Protein 3L8W (pdb70)

Nearest PDB structures (foldseek):
  4cw0-assembly1_A  TM=1.003E+00  e=1.540E-60  Aspergillus flavus
  6rgt-assembly1_A  TM=1.002E+00  e=5.407E-59  Aspergillus flavus
  1ws2-assembly1_D  TM=1.000E+00  e=2.953E-54  Aspergillus flavus
  5ll1-assembly1_C  TM=9.384E-01  e=3.775E-27  Danio rerio
  8oih-assembly1_DDD  TM=9.230E-01  e=1.329E-23  Gallus gallus

CATH classification: 3.10.270.10

Foldseek 3Di:
DFDPFDKDADFQQKDKDKDADVVVRAMDIWIKTKTKIWDFPCRCCVVPVDCPLDPDNVNLSVLLHVLVVVDPCPPVQLSQQSSFQCVCVVRVGTFKMKMKMKIFDWAFDQDPNHTDRDHTDRPFPWTWMKIWMQGHPFAIKIKIKIWQQKDKDQWLEFEDDDDDDPVDDDDGGQIGMFIKIKIKIWIFDGDRGSVRVVVCRVVPVVLVVLLVVLLVVLVVPHSHHDPQVSVVSSFVVSCVVDVGTFKMKIKIKGFHWAWDDPCVPVHDDQDDPNNDDTDGDPDDIDIDMDMDGDD

Sequence (295 aa):
SAVKAARYGKDNVRVYKVHKDEKTGVQTVYEMTVCVLLEGEIETSYTKADNSVIVATDSIKNTIYITAKQNPVTPPELFGSILGTHFIEKYNHIHAAHVNIVCHRWTRMDIDGKPHPHSFIRDSEEKRNVQVDVVEGKGIDIKSSLSGLTVLKSTNSQFWGFLRDEYTTLKETWDRILSTDVDATWQWKNFSGLQEVRSHVPKFDATWATAREVTLKTFAEDNSASVQATMYKMAEQILARQQLIETVEYSLPNKHYFEIDLSWHKGLQNTGKNAEVFAPQSDPNGLIKCCTVGRS

InterPro domains:
  IPR002042 Uricase [PF01014] (8-133)
  IPR002042 Uricase [PF01014] (144-290)
  IPR002042 Uricase [PIRSF000241] (3-301)
  IPR002042 Uricase [PR00093] (10-21)
  IPR002042 Uricase [PR00093] (51-65)
  IPR002042 Uricase [PR00093] (87-100)
  IPR002042 Uricase [PR00093] (150-166)
  IPR002042 Uricase [PR00093] (166-178)
  IPR002042 Uricase [PTHR42874] (5-300)
  IPR002042 Uricase [TIGR03383] (5-295)
  IPR019842 Uricase, conserved site [PS00366] (150-177)

B-factor: mean 19.41, std 11.71, range [6.8, 112.64]

Structure (mmCIF, N/CA/C/O backbone):
data_3L8W
#
_entry.id   3L8W
#
_cell.length_a   79.527
_cell.length_b   94.980
_cell.length_c   104.323
_cell.angle_alpha   90.00
_cell.angle_beta   90.00
_cell.angle_gamma   90.00
#
_symmetry.space_group_name_H-M   'I 2 2 2'
#
loop_
_entity.id
_entity.type
_entity.pdbx_description
1 polymer Uricase
2 non-polymer XANTHINE
3 non-polymer 'SODIUM ION'
4 non-polymer alpha-(4-pyridyl-1-oxide)-N-tert-butylnitrone
5 water water
#
loop_
_atom_site.group_PDB
_atom_site.id
_atom_site.type_symbol
_atom_site.label_atom_id
_atom_site.label_alt_id
_atom_site.label_comp_id
_atom_site.label_asym_id
_atom_site.label_entity_id
_atom_site.label_seq_id
_atom_site.pdbx_PDB_ins_code
_atom_site.Cartn_x
_atom_site.Cartn_y
_atom_site.Cartn_z
_atom_site.occupancy
_atom_site.B_iso_or_equiv
_atom_site.auth_seq_id
_atom_site.auth_comp_id
_atom_site.auth_asym_id
_atom_site.auth_atom_id
_atom_site.pdbx_PDB_model_num
ATOM 7 N N . SER A 1 2 ? 61.015 58.186 20.353 1.00 34.25 1 SER A N 1
ATOM 8 C CA . SER A 1 2 ? 59.770 57.747 20.983 1.00 26.64 1 SER A CA 1
ATOM 9 C C . SER A 1 2 ? 58.729 58.841 20.788 1.00 21.87 1 SER A C 1
ATOM 10 O O . SER A 1 2 ? 59.067 59.957 20.410 1.00 25.61 1 SER A O 1
ATOM 18 N N . ALA A 1 3 ? 57.474 58.450 21.021 1.00 19.20 2 ALA A N 1
ATOM 19 C CA . ALA A 1 3 ? 56.341 59.312 20.824 1.00 19.37 2 ALA A CA 1
ATOM 20 C C . ALA A 1 3 ? 55.171 58.845 21.685 1.00 15.23 2 ALA A C 1
ATOM 21 O O . ALA A 1 3 ? 55.044 57.650 22.073 1.00 15.91 2 ALA A O 1
ATOM 28 N N . VAL A 1 4 ? 54.333 59.805 22.044 1.00 15.26 3 VAL A N 1
ATOM 29 C CA . VAL A 1 4 ? 53.110 59.482 22.782 1.00 13.54 3 VAL A CA 1
ATOM 30 C C . VAL A 1 4 ? 52.080 58.807 21.867 1.00 13.88 3 VAL A C 1
ATOM 31 O O . VAL A 1 4 ? 51.652 59.381 20.852 1.00 20.16 3 VAL A O 1
ATOM 44 N N . LYS A 1 5 ? 51.673 57.596 22.220 1.00 11.99 4 LYS A N 1
ATOM 45 C CA . LYS A 1 5 ? 50.668 56.843 21.459 1.00 13.02 4 LYS A CA 1
ATOM 46 C C . LYS A 1 5 ? 49.248 57.023 22.000 1.00 12.24 4 LYS A C 1
ATOM 47 O O . LYS A 1 5 ? 48.254 56.917 21.269 1.00 15.24 4 LYS A O 1
ATOM 82 N N . ALA A 1 6 ? 49.138 57.237 23.320 1.00 12.00 5 ALA A N 1
ATOM 83 C CA . ALA A 1 6 ? 47.859 57.480 23.958 1.00 12.63 5 ALA A CA 1
ATOM 84 C C . ALA A 1 6 ? 48.148 58.320 25.213 1.00 11.07 5 ALA A C 1
ATOM 85 O O . ALA A 1 6 ? 49.226 58.183 25.801 1.00 11.83 5 ALA A O 1
ATOM 92 N N . ALA A 1 7 ? 47.179 59.151 25.569 1.00 10.87 6 ALA A N 1
ATOM 93 C CA . ALA A 1 7 ? 47.315 59.932 26.807 1.00 10.86 6 ALA A CA 1
ATOM 94 C C . ALA A 1 7 ? 45.927 60.364 27.223 1.00 10.24 6 ALA A C 1
ATOM 95 O O . ALA A 1 7 ? 45.062 60.745 26.423 1.00 11.54 6 ALA A O 1
ATOM 102 N N . ARG A 1 8 ? 45.723 60.345 28.552 1.00 10.36 7 ARG A N 1
ATOM 103 C CA . ARG A 1 8 ? 44.545 60.982 29.139 1.00 9.97 7 ARG A CA 1
ATOM 104 C C . ARG A 1 8 ? 44.908 61.359 30.570 1.00 9.07 7 ARG A C 1
ATOM 105 O O . ARG A 1 8 ? 45.764 60.739 31.184 1.00 9.84 7 ARG A O 1
ATOM 126 N N . TYR A 1 9 ? 44.236 62.366 31.087 1.00 9.00 8 TYR A N 1
ATOM 127 C CA . TYR A 1 9 ? 44.564 62.832 32.446 1.00 8.30 8 TYR A CA 1
ATOM 128 C C . TYR A 1 9 ? 43.318 63.536 32.966 1.00 8.38 8 TYR A C 1
ATOM 129 O O . TYR A 1 9 ? 42.481 64.089 32.242 1.00 8.26 8 TYR A O 1
ATOM 147 N N . GLY A 1 10 ? 43.239 63.655 34.304 1.00 8.02 9 GLY A N 1
ATOM 148 C CA . GLY A 1 10 ? 42.142 64.390 34.911 1.00 7.67 9 GLY A CA 1
ATOM 149 C C . GLY A 1 10 ? 42.087 64.162 36.412 1.00 7.55 9 GLY A C 1
ATOM 150 O O . GLY A 1 10 ? 43.116 63.979 37.046 1.00 7.82 9 GLY A O 1
ATOM 154 N N . LYS A 1 11 ? 40.832 64.250 36.913 1.00 7.86 10 LYS A N 1
ATOM 155 C CA . LYS A 1 11 ? 40.641 64.156 38.360 1.00 7.75 10 LYS A CA 1
ATOM 156 C C . LYS A 1 11 ? 39.748 62.937 38.645 1.00 7.15 10 LYS A C 1
ATOM 157 O O . LYS A 1 11 ? 38.682 62.786 38.062 1.00 8.88 10 LYS A O 1
ATOM 176 N N . ASP A 1 12 ? 40.226 62.099 39.571 1.00 7.20 11 ASP A N 1
ATOM 177 C CA . ASP A 1 12 ? 39.532 60.924 40.040 1.00 7.15 11 ASP A CA 1
ATOM 178 C C . ASP A 1 12 ? 39.048 61.107 41.484 1.00 6.80 11 ASP A C 1
ATOM 179 O O . ASP A 1 12 ? 39.573 61.962 42.222 1.00 7.69 11 ASP A O 1
ATOM 188 N N . ASN A 1 13 ? 38.086 60.296 41.873 1.00 7.23 12 ASN A N 1
ATOM 189 C CA . ASN A 1 13 ? 37.649 60.191 43.294 1.00 7.08 12 ASN A CA 1
ATOM 190 C C . ASN A 1 13 ? 37.084 61.505 43.785 1.00 7.51 12 ASN A C 1
ATOM 191 O O . ASN A 1 13 ? 37.298 61.888 44.943 1.00 8.12 12 ASN A O 1
ATOM 202 N N . VAL A 1 14 ? 36.296 62.203 42.935 1.00 7.01 13 VAL A N 1
ATOM 203 C CA . VAL A 1 14 ? 35.624 63.433 43.309 1.00 6.86 13 VAL A CA 1
ATOM 204 C C . VAL A 1 14 ? 34.261 63.103 43.889 1.00 6.95 13 VAL A C 1
ATOM 205 O O . VAL A 1 14 ? 33.298 62.731 43.208 1.00 7.38 13 VAL A O 1
ATOM 218 N N . ARG A 1 15 ? 34.147 63.238 45.211 1.00 7.48 14 ARG A N 1
ATOM 219 C CA . ARG A 1 15 ? 32.879 62.976 45.906 1.00 6.92 14 ARG A CA 1
ATOM 220 C C . ARG A 1 15 ? 31.947 64.181 45.778 1.00 6.98 14 ARG A C 1
ATOM 221 O O . ARG A 1 15 ? 32.384 65.335 45.999 1.00 8.07 14 ARG A O 1
ATOM 242 N N . VAL A 1 16 ? 30.689 63.952 45.485 1.00 7.10 15 VAL A N 1
ATOM 243 C CA . VAL A 1 16 ? 29.711 65.020 45.268 1.00 7.79 15 VAL A CA 1
ATOM 244 C C . VAL A 1 16 ? 28.377 64.630 45.896 1.00 7.75 15 VAL A C 1
ATOM 245 O O . VAL A 1 16 ? 27.835 63.550 45.664 1.00 8.87 15 VAL A O 1
ATOM 258 N N . TYR A 1 17 ? 27.808 65.568 46.681 1.00 7.69 16 TYR A N 1
ATOM 259 C CA . TYR A 1 17 ? 26.458 65.446 47.202 1.00 7.71 16 TYR A CA 1
ATOM 260 C C . TYR A 1 17 ? 25.605 66.587 46.636 1.00 8.37 16 TYR A C 1
ATOM 261 O O . TYR A 1 17 ? 26.115 67.722 46.558 1.00 8.77 16 TYR A O 1
ATOM 279 N N . LYS A 1 18 ? 24.344 66.317 46.383 1.00 8.50 17 LYS A N 1
ATOM 280 C CA . LYS A 1 18 ? 23.367 67.372 46.035 1.00 9.11 17 LYS A CA 1
ATOM 281 C C . LYS A 1 18 ? 22.036 67.104 46.728 1.00 9.39 17 LYS A C 1
ATOM 282 O O . LYS A 1 18 ? 21.574 65.973 46.788 1.00 9.85 17 LYS A O 1
ATOM 301 N N . VAL A 1 19 ? 21.392 68.175 47.212 1.00 10.01 18 VAL A N 1
ATOM 302 C CA . VAL A 1 19 ? 20.066 68.125 47.795 1.00 10.99 18 VAL A CA 1
ATOM 303 C C . VAL A 1 19 ? 19.100 68.940 46.988 1.00 11.69 18 VAL A C 1
ATOM 304 O O . VAL A 1 19 ? 19.441 70.021 46.491 1.00 12.74 18 VAL A O 1
ATOM 317 N N . HIS A 1 20 ? 17.870 68.446 46.872 1.00 12.42 19 HIS A N 1
ATOM 318 C CA . HIS A 1 20 ? 16.710 69.137 46.361 1.00 13.93 19 HIS A CA 1
ATOM 319 C C . HIS A 1 20 ? 15.720 69.350 47.496 1.00 14.63 19 HIS A C 1
ATOM 320 O O . HIS A 1 20 ? 15.384 68.408 48.228 1.00 15.55 19 HIS A O 1
ATOM 334 N N . LYS A 1 21 ? 15.267 70.571 47.667 1.00 16.22 20 LYS A N 1
ATOM 335 C CA . LYS A 1 21 ? 14.334 70.935 48.722 1.00 17.53 20 LYS A CA 1
ATOM 336 C C . LYS A 1 21 ? 13.022 71.422 48.124 1.00 18.80 20 LYS A C 1
ATOM 337 O O . LYS A 1 21 ? 13.032 72.396 47.377 1.00 24.37 20 LYS A O 1
ATOM 356 N N . ASP A 1 22 ? 11.897 70.799 48.393 1.00 22.93 21 ASP A N 1
ATOM 357 C CA . ASP A 1 22 ? 10.589 71.285 48.000 1.00 27.64 21 ASP A CA 1
ATOM 358 C C . ASP A 1 22 ? 10.073 72.212 49.093 1.00 35.07 21 ASP A C 1
ATOM 359 O O . ASP A 1 22 ? 9.688 71.737 50.150 1.00 34.62 21 ASP A O 1
ATOM 368 N N . GLU A 1 23 ? 10.027 73.519 48.854 1.00 41.10 22 GLU A N 1
ATOM 369 C CA . GLU A 1 23 ? 9.612 74.317 50.015 1.00 45.59 22 GLU A CA 1
ATOM 370 C C . GLU A 1 23 ? 8.103 74.361 50.242 1.00 45.80 22 GLU A C 1
ATOM 371 O O . GLU A 1 23 ? 7.747 74.853 51.325 1.00 53.16 22 GLU A O 1
ATOM 387 N N . LYS A 1 24 ? 7.302 73.868 49.300 1.00 39.04 23 LYS A N 1
ATOM 388 C CA . LYS A 1 24 ? 5.851 73.816 49.531 1.00 36.31 23 LYS A CA 1
ATOM 389 C C . LYS A 1 24 ? 5.444 72.587 50.319 1.00 34.71 23 LYS A C 1
ATOM 390 O O . LYS A 1 24 ? 4.478 72.540 51.092 1.00 38.31 23 LYS A O 1
ATOM 400 N N . THR A 1 25 ? 6.168 71.489 50.131 1.00 32.00 24 THR A N 1
ATOM 401 C CA . THR A 1 25 ? 5.838 70.277 50.846 1.00 29.86 24 THR A CA 1
ATOM 402 C C . THR A 1 25 ? 6.860 70.000 51.954 1.00 28.47 24 THR A C 1
ATOM 403 O O . THR A 1 25 ? 6.551 69.275 52.919 1.00 31.97 24 THR A O 1
ATOM 414 N N . GLY A 1 26 ? 8.038 70.565 51.903 1.00 29.71 25 GLY A N 1
ATOM 415 C CA . GLY A 1 26 ? 9.080 70.364 52.897 1.00 28.53 25 GLY A CA 1
ATOM 416 C C . GLY A 1 26 ? 9.955 69.146 52.681 1.00 25.84 25 GLY A C 1
ATOM 417 O O . GLY A 1 26 ? 10.929 68.775 53.350 1.00 27.35 25 GLY A O 1
ATOM 421 N N . VAL A 1 27 ? 9.620 68.404 51.668 1.00 20.93 26 VAL A N 1
ATOM 422 C CA . VAL A 1 27 ? 10.252 67.142 51.283 1.00 16.80 26 VAL A CA 1
ATOM 423 C C . VAL A 1 27 ? 11.575 67.450 50.634 1.00 16.26 26 VAL A C 1
ATOM 424 O O . VAL A 1 27 ? 11.645 68.234 49.670 1.00 17.65 26 VAL A O 1
ATOM 437 N N . GLN A 1 28 ? 12.613 66.814 51.172 1.00 14.77 27 GLN A N 1
ATOM 438 C CA . GLN A 1 28 ? 13.970 66.945 50.629 1.00 13.67 27 GLN A CA 1
ATOM 439 C C . GLN A 1 28 ? 14.391 65.632 49.995 1.00 13.19 27 GLN A C 1
ATOM 440 O O . GLN A 1 28 ? 13.962 64.560 50.469 1.00 13.87 27 GLN A O 1
ATOM 454 N N . THR A 1 29 ? 15.230 65.667 48.961 1.00 13.27 28 THR A N 1
ATOM 455 C CA . THR A 1 29 ? 15.724 64.466 48.306 1.00 12.66 28 THR A CA 1
ATOM 456 C C . THR A 1 29 ? 17.215 64.627 48.097 1.00 11.30 28 THR A C 1
ATOM 457 O O . THR A 1 29 ? 17.654 65.694 47.660 1.00 13.13 28 THR A O 1
ATOM 468 N N . VAL A 1 30 ? 18.004 63.599 48.386 1.00 10.92 29 VAL A N 1
ATOM 469 C CA . VAL A 1 30 ? 19.471 63.697 48.289 1.00 10.36 29 VAL A CA 1
ATOM 470 C C . VAL A 1 30 ? 20.012 62.742 47.242 1.00 9.81 29 VAL A C 1
ATOM 471 O O . VAL A 1 30 ? 19.447 61.678 46.950 1.00 10.55 29 VAL A O 1
ATOM 484 N N . TYR A 1 31 ? 21.164 63.140 46.684 1.00 9.07 30 TYR A N 1
ATOM 485 C CA . TYR A 1 31 ? 21.915 62.408 45.668 1.00 9.87 30 TYR A CA 1
ATOM 486 C C . TYR A 1 31 ? 23.386 62.451 46.090 1.00 8.87 30 TYR A C 1
ATOM 487 O O . TYR A 1 31 ? 23.900 63.503 46.464 1.00 10.78 30 TYR A O 1
ATOM 505 N N . GLU A 1 32 ? 24.096 61.310 45.990 1.00 8.50 31 GLU A N 1
ATOM 506 C CA . GLU A 1 32 ? 25.528 61.304 46.264 1.00 8.23 31 GLU A CA 1
ATOM 507 C C . GLU A 1 32 ? 26.244 60.396 45.256 1.00 7.70 31 GLU A C 1
ATOM 508 O O . GLU A 1 32 ? 25.745 59.309 44.947 1.00 8.73 31 GLU A O 1
ATOM 520 N N . MET A 1 33 ? 27.380 60.877 44.771 1.00 7.93 32 MET A N 1
ATOM 521 C CA . MET A 1 33 ? 28.137 60.192 43.742 1.00 8.64 32 MET A CA 1
ATOM 522 C C . MET A 1 33 ? 29.637 60.354 43.979 1.00 7.78 32 MET A C 1
ATOM 523 O O . MET A 1 33 ? 30.082 61.192 44.769 1.00 9.34 32 MET A O 1
ATOM 537 N N . THR A 1 34 ? 30.409 59.528 43.301 1.00 7.25 33 THR A N 1
ATOM 538 C CA . THR A 1 34 ? 31.841 59.722 43.113 1.00 7.57 33 THR A CA 1
ATOM 539 C C . THR A 1 34 ? 32.120 59.806 41.628 1.00 7.17 33 THR A C 1
ATOM 540 O O . THR A 1 34 ? 31.655 58.935 40.868 1.00 8.59 33 THR A O 1
ATOM 551 N N . VAL A 1 35 ? 32.869 60.831 41.207 1.00 7.69 34 VAL A N 1
ATOM 552 C CA . VAL A 1 35 ? 33.049 61.165 39.791 1.00 7.71 34 VAL A CA 1
ATOM 553 C C . VAL A 1 35 ? 34.533 61.122 39.450 1.00 7.60 34 VAL A C 1
ATOM 554 O O . VAL A 1 35 ? 35.407 61.578 40.175 1.00 7.94 34 VAL A O 1
ATOM 567 N N . CYS A 1 36 ? 34.793 60.620 38.224 1.00 7.46 35 CYS A N 1
ATOM 568 C CA . CYS A 1 36 ? 36.096 60.717 37.598 1.00 8.05 35 CYS A CA 1
ATOM 569 C C . CYS A 1 36 ? 35.906 61.334 36.180 1.00 8.20 35 CYS A C 1
ATOM 570 O O . CYS A 1 36 ? 35.000 60.906 35.456 1.00 9.28 35 CYS A O 1
ATOM 577 N N . VAL A 1 37 ? 36.756 62.313 35.852 1.00 8.23 36 VAL A N 1
ATOM 578 C CA . VAL A 1 37 ? 36.784 62.881 34.505 1.00 8.31 36 VAL A CA 1
ATOM 579 C C . VAL A 1 37 ? 38.223 62.846 34.002 1.00 8.40 36 VAL A C 1
ATOM 580 O O . VAL A 1 37 ? 39.099 63.456 34.615 1.00 9.49 36 VAL A O 1
ATOM 593 N N . LEU A 1 38 ? 38.452 62.163 32.883 1.00 8.39 37 LEU A N 1
ATOM 594 C CA . LEU A 1 38 ? 39.725 62.152 32.206 1.00 8.48 37 LEU A CA 1
ATOM 595 C C . LEU A 1 38 ? 39.556 62.719 30.776 1.00 8.83 37 LEU A C 1
ATOM 596 O O . LEU A 1 38 ? 38.614 62.334 30.077 1.00 10.49 37 LEU A O 1
ATOM 612 N N . LEU A 1 39 ? 40.464 63.613 30.398 1.00 9.22 38 LEU A N 1
ATOM 613 C CA . LEU A 1 39 ? 40.439 64.289 29.112 1.00 8.97 38 LEU A CA 1
ATOM 614 C C . LEU A 1 39 ? 41.518 63.789 28.192 1.00 10.16 38 LEU A C 1
ATOM 615 O O . LEU A 1 39 ? 42.594 63.395 28.609 1.00 9.73 38 LEU A O 1
ATOM 631 N N . GLU A 1 40 ? 41.203 63.858 26.878 1.00 10.79 39 GLU A N 1
ATOM 632 C CA . GLU A 1 40 ? 42.120 63.538 25.793 1.00 10.23 39 GLU A CA 1
ATOM 633 C C . GLU A 1 40 ? 42.110 64.710 24.796 1.00 10.77 39 GLU A C 1
ATOM 634 O O . GLU A 1 40 ? 41.061 65.367 24.636 1.00 11.80 39 GLU A O 1
ATOM 646 N N . GLY A 1 41 ? 43.233 64.876 24.093 1.00 11.67 40 GLY A N 1
ATOM 647 C CA . GLY A 1 41 ? 43.229 65.861 22.988 1.00 12.93 40 GLY A CA 1
ATOM 648 C C . GLY A 1 41 ? 44.667 66.151 22.621 1.00 13.31 40 GLY A C 1
ATOM 649 O O . GLY A 1 41 ? 45.560 65.300 22.677 1.00 12.80 40 GLY A O 1
ATOM 653 N N . GLU A 1 42 ? 44.868 67.386 22.208 1.00 13.06 41 GLU A N 1
ATOM 654 C CA . GLU A 1 42 ? 46.201 67.813 21.719 1.00 13.73 41 GLU A CA 1
ATOM 655 C C . GLU A 1 42 ? 47.083 68.188 22.902 1.00 13.72 41 GLU A C 1
ATOM 656 O O . GLU A 1 42 ? 47.428 69.350 23.103 1.00 15.98 41 GLU A O 1
ATOM 673 N N . ILE A 1 43 ? 47.396 67.181 23.691 1.00 12.93 42 ILE A N 1
ATOM 674 C CA . ILE A 1 43 ? 48.088 67.365 24.968 1.00 12.42 42 ILE A CA 1
ATOM 675 C C . ILE A 1 43 ? 49.466 66.744 24.991 1.00 12.66 42 ILE A C 1
ATOM 676 O O . ILE A 1 43 ? 50.162 66.773 26.017 1.00 12.34 42 ILE A O 1
ATOM 692 N N . GLU A 1 44 ? 49.920 66.151 23.900 1.00 12.24 43 GLU A N 1
ATOM 693 C CA . GLU A 1 44 ? 51.169 65.403 23.910 1.00 12.16 43 GLU A CA 1
ATOM 694 C C . GLU A 1 44 ? 52.371 66.247 24.329 1.00 11.84 43 GLU A C 1
ATOM 695 O O . GLU A 1 44 ? 53.318 65.723 24.960 1.00 12.23 43 GLU A O 1
ATOM 712 N N . THR A 1 45 ? 52.413 67.545 23.997 1.00 11.78 44 THR A N 1
ATOM 713 C CA . THR A 1 45 ? 53.578 68.348 24.363 1.00 12.34 44 THR A CA 1
ATOM 714 C C . THR A 1 45 ? 53.710 68.598 25.844 1.00 11.28 44 THR A C 1
ATOM 715 O O . THR A 1 45 ? 54.792 68.988 26.296 1.00 11.97 44 THR A O 1
ATOM 726 N N . SER A 1 46 ? 52.665 68.343 26.636 1.00 11.46 45 SER A N 1
ATOM 727 C CA . SER A 1 46 ? 52.827 68.409 28.105 1.00 12.01 45 SER A CA 1
ATOM 728 C C . SER A 1 46 ? 53.757 67.301 28.570 1.00 11.12 45 SER A C 1
ATOM 729 O O . SER A 1 46 ? 54.475 67.433 29.567 1.00 13.50 45 SER A O 1
ATOM 737 N N . TYR A 1 47 ? 53.729 66.176 27.862 1.00 10.76 46 TYR A N 1
ATOM 738 C CA . TYR A 1 47 ? 54.572 65.023 28.154 1.00 10.56 46 TYR A CA 1
ATOM 739 C C . TYR A 1 47 ? 55.961 65.161 27.562 1.00 10.95 46 TYR A C 1
ATOM 740 O O . TYR A 1 47 ? 56.966 64.823 28.189 1.00 11.81 46 TYR A O 1
ATOM 758 N N . THR A 1 48 ? 56.047 65.624 26.304 1.00 12.17 47 THR A N 1
ATOM 759 C CA . THR A 1 48 ? 57.342 65.552 25.610 1.00 13.10 47 THR A CA 1
ATOM 760 C C . THR A 1 48 ? 58.165 66.816 25.716 1.00 13.61 47 THR A C 1
ATOM 761 O O . THR A 1 48 ? 59.407 66.701 25.511 1.00 16.65 47 THR A O 1
ATOM 772 N N . LYS A 1 49 ? 57.571 67.963 26.011 1.00 13.33 48 LYS A N 1
ATOM 773 C CA . LYS A 1 49 ? 58.292 69.268 25.924 1.00 14.84 48 LYS A CA 1
ATOM 774 C C . LYS A 1 49 ? 58.041 70.106 27.171 1.00 14.57 48 LYS A C 1
ATOM 775 O O . LYS A 1 49 ? 58.390 71.299 27.168 1.00 16.70 48 LYS A O 1
ATOM 794 N N . ALA A 1 50 ? 57.465 69.515 28.236 1.00 14.29 49 ALA A N 1
ATOM 795 C CA . ALA A 1 50 ? 57.218 70.303 29.454 1.00 15.47 49 ALA A CA 1
ATOM 796 C C . ALA A 1 50 ? 56.334 71.506 29.143 1.00 15.01 49 ALA A C 1
ATOM 797 O O . ALA A 1 50 ? 56.463 72.552 29.793 1.00 19.03 49 ALA A O 1
ATOM 804 N N . ASP A 1 51 ? 55.400 71.367 28.214 1.00 15.17 50 ASP A N 1
ATOM 805 C CA . ASP A 1 51 ? 54.500 72.461 27.825 1.00 15.77 50 ASP A CA 1
ATOM 806 C C . ASP A 1 51 ? 53.177 72.337 28.561 1.00 15.10 50 ASP A C 1
ATOM 807 O O . ASP A 1 51 ? 52.254 71.633 28.128 1.00 15.58 50 ASP A O 1
ATOM 816 N N . ASN A 1 52 ? 53.049 73.036 29.708 1.00 14.61 51 ASN A N 1
ATOM 817 C CA . ASN A 1 52 ? 51.836 72.933 30.488 1.00 13.17 51 ASN A CA 1
ATOM 818 C C . ASN A 1 52 ? 50.693 73.791 29.961 1.00 13.87 51 ASN A C 1
ATOM 819 O O . ASN A 1 52 ? 49.555 73.721 30.458 1.00 13.02 51 ASN A O 1
ATOM 830 N N . SER A 1 53 ? 50.941 74.605 28.904 1.00 15.17 52 SER A N 1
ATOM 831 C CA . SER A 1 53 ? 49.858 75.462 28.376 1.00 16.73 52 SER A CA 1
ATOM 832 C C . SER A 1 53 ? 48.619 74.690 27.886 1.00 15.76 52 SER A C 1
ATOM 833 O O . SER A 1 53 ? 47.502 75.258 27.818 1.00 17.91 52 SER A O 1
ATOM 841 N N . VAL A 1 54 ? 48.836 73.434 27.507 1.00 14.96 53 VAL A N 1
ATOM 842 C CA . VAL A 1 54 ? 47.778 72.585 26.997 1.00 15.31 53 VAL A CA 1
ATOM 843 C C . VAL A 1 54 ? 47.009 71.861 28.086 1.00 14.67 53 VAL A C 1
ATOM 844 O O . VAL A 1 54 ? 46.033 71.165 27.801 1.00 16.28 53 VAL A O 1
ATOM 857 N N . ILE A 1 55 ? 47.460 72.039 29.345 1.00 13.46 54 ILE A N 1
ATOM 858 C CA . ILE A 1 55 ? 46.823 71.329 30.464 1.00 12.85 54 ILE A CA 1
ATOM 859 C C . ILE A 1 55 ? 45.749 72.201 31.117 1.00 11.91 54 ILE A C 1
ATOM 860 O O . ILE A 1 55 ? 46.066 73.258 31.673 1.00 12.60 54 ILE A O 1
ATOM 876 N N . VAL A 1 56 ? 44.515 71.723 31.063 1.00 12.28 55 VAL A N 1
ATOM 877 C CA . VAL A 1 56 ? 43.400 72.179 31.917 1.00 12.34 55 VAL A CA 1
ATOM 878 C C . VAL A 1 56 ? 43.725 71.517 33.260 1.00 12.34 55 VAL A C 1
ATOM 879 O O . VAL A 1 56 ? 43.690 70.263 33.377 1.00 12.31 55 VAL A O 1
ATOM 892 N N . ALA A 1 57 ? 44.076 72.274 34.286 1.00 11.88 56 ALA A N 1
ATOM 893 C CA . ALA A 1 57 ? 44.547 71.654 35.535 1.00 10.98 56 ALA A CA 1
ATOM 894 C C . ALA A 1 57 ? 43.499 70.704 36.100 1.00 9.44 56 ALA A C 1
ATOM 895 O O . ALA A 1 57 ? 42.276 70.947 36.018 1.00 10.56 56 ALA A O 1
ATOM 902 N N . THR A 1 58 ? 43.999 69.624 36.700 1.00 9.70 57 THR A N 1
ATOM 903 C CA . THR A 1 58 ? 43.025 68.675 37.274 1.00 9.49 57 THR A CA 1
ATOM 904 C C . THR A 1 58 ? 42.196 69.347 38.364 1.00 9.00 57 THR A C 1
ATOM 905 O O . THR A 1 58 ? 41.016 69.015 38.539 1.00 9.23 57 THR A O 1
ATOM 916 N N . ASP A 1 59 ? 42.785 70.316 39.088 1.00 9.59 58 ASP A N 1
ATOM 917 C CA . ASP A 1 59 ? 41.997 71.069 40.067 1.00 9.58 58 ASP A CA 1
ATOM 918 C C . ASP A 1 59 ? 40.832 71.803 39.437 1.00 9.51 58 ASP A C 1
ATOM 919 O O . ASP A 1 59 ? 39.749 71.955 40.013 1.00 10.47 58 ASP A O 1
ATOM 928 N N . SER A 1 60 ? 41.074 72.344 38.228 1.00 9.90 59 SER A N 1
ATOM 929 C CA . SER A 1 60 ? 40.010 73.037 37.482 1.00 10.02 59 SER A CA 1
ATOM 930 C C . SER A 1 60 ? 38.912 72.091 37.005 1.00 9.70 59 SER A C 1
ATOM 931 O O . SER A 1 60 ? 37.715 72.427 36.946 1.00 10.23 59 SER A O 1
ATOM 939 N N . ILE A 1 61 ? 39.319 70.855 36.612 1.00 8.95 60 ILE A N 1
ATOM 940 C CA . ILE A 1 61 ? 38.345 69.810 36.278 1.00 9.21 60 ILE A CA 1
ATOM 941 C C . ILE A 1 61 ? 37.462 69.547 37.498 1.00 9.00 60 ILE A C 1
ATOM 942 O O . ILE A 1 61 ? 36.216 69.473 37.394 1.00 9.68 60 ILE A O 1
ATOM 958 N N . LYS A 1 62 ? 38.058 69.415 38.688 1.00 9.18 61 LYS A N 1
ATOM 959 C CA . LYS A 1 62 ? 37.311 69.252 39.943 1.00 9.55 61 LYS A CA 1
ATOM 960 C C . LYS A 1 62 ? 36.320 70.390 40.119 1.00 9.28 61 LYS A C 1
ATOM 961 O O . LYS A 1 62 ? 35.130 70.183 40.378 1.00 9.67 61 LYS A O 1
ATOM 980 N N . ASN A 1 63 ? 36.788 71.641 39.987 1.00 9.65 62 ASN A N 1
ATOM 981 C CA . ASN A 1 63 ? 35.843 72.778 40.132 1.00 9.96 62 ASN A CA 1
ATOM 982 C C . ASN A 1 63 ? 34.659 72.672 39.191 1.00 9.78 62 ASN A C 1
ATOM 983 O O . ASN A 1 63 ? 33.517 72.970 39.539 1.00 10.06 62 ASN A O 1
ATOM 994 N N . THR A 1 64 ? 34.995 72.273 37.962 1.00 9.56 63 THR A N 1
ATOM 995 C CA . THR A 1 64 ? 33.948 72.152 36.912 1.00 10.08 63 THR A CA 1
ATOM 996 C C . THR A 1 64 ? 32.890 71.121 37.238 1.00 9.17 63 THR A C 1
ATOM 997 O O . THR A 1 64 ? 31.686 71.291 36.948 1.00 10.14 63 THR A O 1
ATOM 1008 N N . ILE A 1 65 ? 33.320 69.994 37.857 1.00 8.83 64 ILE A N 1
ATOM 1009 C CA . ILE A 1 65 ? 32.326 68.990 38.303 1.00 8.57 64 ILE A CA 1
ATOM 1010 C C . ILE A 1 65 ? 31.323 69.625 39.264 1.00 8.60 64 ILE A C 1
ATOM 1011 O O . ILE A 1 65 ? 30.112 69.439 39.131 1.00 9.55 64 ILE A O 1
ATOM 1027 N N . TYR A 1 66 ? 31.827 70.350 40.287 1.00 9.32 65 TYR A N 1
ATOM 1028 C CA . TYR A 1 66 ? 30.910 70.945 41.245 1.00 10.13 65 TYR A CA 1
ATOM 1029 C C . TYR A 1 66 ? 29.997 72.001 40.617 1.00 9.18 65 TYR A C 1
ATOM 1030 O O . TYR A 1 66 ? 28.791 72.063 40.943 1.00 10.40 65 TYR A O 1
ATOM 1048 N N . ILE A 1 67 ? 30.577 72.840 39.748 1.00 10.05 66 ILE A N 1
ATOM 1049 C CA . ILE A 1 67 ? 29.762 73.868 39.083 1.00 10.44 66 ILE A CA 1
ATOM 1050 C C . ILE A 1 67 ? 28.672 73.239 38.230 1.00 10.34 66 ILE A C 1
ATOM 1051 O O . ILE A 1 67 ? 27.520 73.682 38.196 1.00 11.47 66 ILE A O 1
ATOM 1067 N N . THR A 1 68 ? 29.044 72.179 37.506 1.00 10.47 67 THR A N 1
ATOM 1068 C CA . THR A 1 68 ? 28.068 71.500 36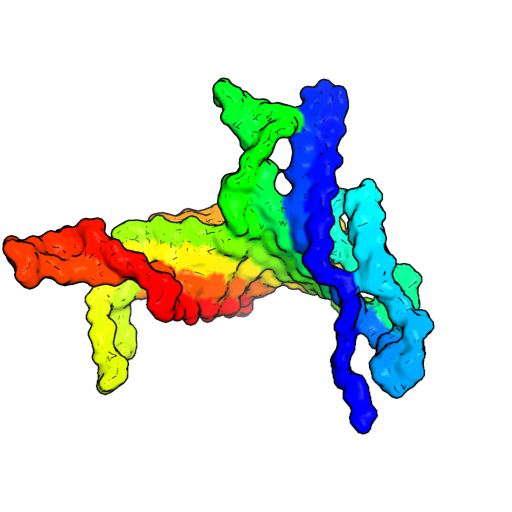.632 1.00 10.69 67 THR A CA 1
ATOM 1069 C C . THR A 1 68 ? 26.954 70.914 37.480 1.00 10.44 67 THR A C 1
ATOM 1070 O O . THR A 1 68 ? 25.755 70.990 37.106 1.00 11.25 67 THR A O 1
ATOM 1081 N N . ALA A 1 69 ? 27.272 70.321 38.636 1.00 10.53 68 ALA A N 1
ATOM 1082 C CA . ALA A 1 69 ? 26.229 69.777 39.508 1.00 9.90 68 ALA A CA 1
ATOM 1083 C C . ALA A 1 69 ? 25.328 70.872 40.070 1.00 10.68 68 ALA A C 1
ATOM 1084 O O . ALA A 1 69 ? 24.122 70.651 40.310 1.00 12.17 68 ALA A O 1
ATOM 1091 N N . LYS A 1 70 ? 25.907 72.069 40.311 1.00 10.68 69 LYS A N 1
ATOM 1092 C CA . LYS A 1 70 ? 25.050 73.157 40.818 1.00 11.70 69 LYS A CA 1
ATOM 1093 C C . LYS A 1 70 ? 24.034 73.634 39.768 1.00 11.96 69 LYS A C 1
ATOM 1094 O O . LYS A 1 70 ? 22.905 74.029 40.084 1.00 14.52 69 LYS A O 1
ATOM 1113 N N . GLN A 1 71 ? 24.463 73.617 38.486 1.00 12.22 70 GLN A N 1
ATOM 1114 C CA . GLN A 1 71 ? 23.661 74.267 37.443 1.00 14.13 70 GLN A CA 1
ATOM 1115 C C . GLN A 1 71 ? 22.806 73.303 36.662 1.00 13.66 70 GLN A C 1
ATOM 1116 O O . GLN A 1 71 ? 22.079 73.739 35.758 1.00 16.31 70 GLN A O 1
ATOM 1130 N N . ASN A 1 72 ? 22.838 72.006 36.924 1.00 12.65 71 ASN A N 1
ATOM 1131 C CA . ASN A 1 72 ? 22.201 71.014 36.093 1.00 14.23 71 ASN A CA 1
ATOM 1132 C C . ASN A 1 72 ? 21.670 69.893 36.939 1.00 15.95 71 ASN A C 1
ATOM 1133 O O . ASN A 1 72 ? 22.157 69.665 38.062 1.00 13.98 71 ASN A O 1
ATOM 1144 N N . PRO A 1 73 ? 20.738 69.119 36.402 1.00 19.14 72 PRO A N 1
ATOM 1145 C CA . PRO A 1 73 ? 20.318 67.910 37.134 1.00 18.32 72 PRO A CA 1
ATOM 1146 C C . PRO A 1 73 ? 21.465 66.928 37.259 1.00 15.26 72 PRO A C 1
ATOM 1147 O O . PRO A 1 73 ? 22.250 66.767 36.345 1.00 17.64 72 PRO A O 1
ATOM 1158 N N . VAL A 1 74 ? 21.535 66.252 38.409 1.00 14.01 73 VAL A N 1
ATOM 1159 C CA . VAL A 1 74 ? 22.528 65.187 38.592 1.00 13.42 73 VAL A CA 1
ATOM 1160 C C . VAL A 1 74 ? 21.897 63.814 38.344 1.00 12.98 73 VAL A C 1
ATOM 1161 O O . VAL A 1 74 ? 22.642 62.810 38.394 1.00 15.22 73 VAL A O 1
ATOM 1174 N N . THR A 1 75 ? 20.593 63.770 38.050 1.00 14.07 74 THR A N 1
ATOM 1175 C CA . THR A 1 75 ?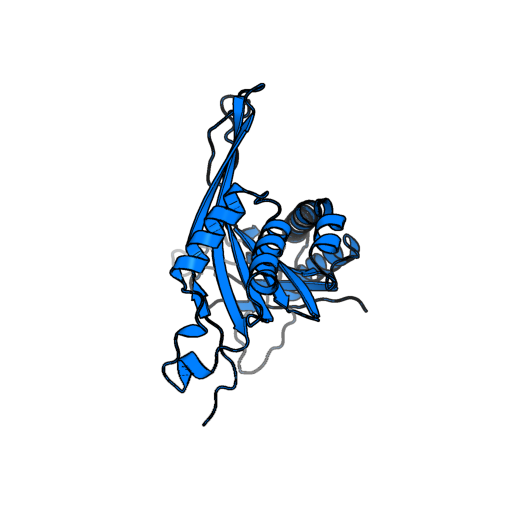 19.910 62.534 37.775 1.00 14.18 74 THR A CA 1
ATOM 1176 C C . THR A 1 75 ? 19.111 62.684 36.468 1.00 12.43 74 THR A C 1
ATOM 1177 O O . THR A 1 75 ? 18.654 63.802 36.176 1.00 15.12 74 THR A O 1
ATOM 1188 N N . PRO A 1 76 ? 19.003 61.647 35.663 1.00 11.90 75 PRO A N 1
ATOM 1189 C CA . PRO A 1 76 ? 19.738 60.387 35.806 1.00 11.17 75 PRO A CA 1
ATOM 1190 C C . PRO A 1 76 ? 21.237 60.593 35.537 1.00 10.57 75 PRO A C 1
ATOM 1191 O O . PRO A 1 76 ? 21.624 61.570 34.875 1.00 11.04 75 PRO A O 1
ATOM 1202 N N . PRO A 1 77 ? 22.078 59.711 36.059 1.00 10.87 76 PRO A N 1
ATOM 1203 C CA . PRO A 1 77 ? 23.545 59.903 35.915 1.00 10.92 76 PRO A CA 1
ATOM 1204 C C . PRO A 1 77 ? 24.017 59.885 34.466 1.00 10.01 76 PRO A C 1
ATOM 1205 O O . PRO A 1 77 ? 25.013 60.544 34.139 1.00 10.44 76 PRO A O 1
ATOM 1216 N N . GLU A 1 78 ? 23.282 59.188 33.621 1.00 9.94 77 GLU A N 1
ATOM 1217 C CA . GLU A 1 78 ? 23.600 59.183 32.164 1.00 10.70 77 GLU A CA 1
ATOM 1218 C C . GLU A 1 78 ? 23.541 60.590 31.595 1.00 10.47 77 GLU A C 1
ATOM 1219 O O . GLU A 1 78 ? 24.349 60.994 30.755 1.00 11.09 77 GLU A O 1
ATOM 1231 N N . LEU A 1 79 ? 22.531 61.355 32.062 1.00 10.60 78 LEU A N 1
ATOM 1232 C CA . LEU A 1 79 ? 22.359 62.740 31.623 1.00 11.32 78 LEU A CA 1
ATOM 1233 C C . LEU A 1 79 ? 23.464 63.624 32.185 1.00 10.70 78 LEU A C 1
ATOM 1234 O O . LEU A 1 79 ? 24.120 64.385 31.493 1.00 11.00 78 LEU A O 1
ATOM 1250 N N . PHE A 1 80 ? 23.685 63.545 33.504 1.00 10.90 79 PHE A N 1
ATOM 1251 C CA . PHE A 1 80 ? 24.721 64.375 34.129 1.00 11.19 79 PHE A CA 1
ATOM 1252 C C . PHE A 1 80 ? 26.083 64.141 33.496 1.00 10.40 79 PHE A C 1
ATOM 1253 O O . PHE A 1 80 ? 26.823 65.062 33.179 1.00 11.00 79 PHE A O 1
ATOM 1270 N N . GLY A 1 81 ? 26.438 62.862 33.280 1.00 10.32 80 GLY A N 1
ATOM 1271 C CA . GLY A 1 81 ? 27.743 62.582 32.687 1.00 10.48 80 GLY A CA 1
ATOM 1272 C C . GLY A 1 81 ? 27.880 63.114 31.263 1.00 9.80 80 GLY A C 1
ATOM 1273 O O . GLY A 1 81 ? 28.956 63.558 30.839 1.00 10.02 80 GLY A O 1
ATOM 1277 N N . SER A 1 82 ? 26.762 63.062 30.516 1.00 9.63 81 SER A N 1
ATOM 1278 C CA . SER A 1 82 ? 26.735 63.600 29.141 1.00 10.08 81 SER A CA 1
ATOM 1279 C C . SER A 1 82 ? 26.885 65.105 29.119 1.00 9.61 81 SER A C 1
ATOM 1280 O O . SER A 1 82 ? 27.600 65.674 28.283 1.00 10.96 81 SER A O 1
ATOM 1288 N N . ILE A 1 83 ? 26.218 65.812 30.070 1.00 10.42 82 ILE A N 1
ATOM 1289 C CA . ILE A 1 83 ? 26.333 67.247 30.200 1.00 10.84 82 ILE A CA 1
ATOM 1290 C C . ILE A 1 83 ? 27.782 67.599 30.512 1.00 10.56 82 ILE A C 1
ATOM 1291 O O . ILE A 1 83 ? 28.413 68.482 29.911 1.00 11.44 82 ILE A O 1
ATOM 1307 N N . LEU A 1 84 ? 28.377 66.910 31.497 1.00 10.86 83 LEU A N 1
ATOM 1308 C CA . LEU A 1 84 ? 29.708 67.197 31.992 1.00 11.20 83 LEU A CA 1
ATOM 1309 C C . LEU A 1 84 ? 30.740 66.945 30.898 1.00 11.10 83 LEU A C 1
ATOM 1310 O O . LEU A 1 84 ? 31.649 67.760 30.629 1.00 12.04 83 LEU A O 1
ATOM 1326 N N . GLY A 1 85 ? 30.660 65.817 30.186 1.00 10.97 84 GLY A N 1
ATOM 1327 C CA . GLY A 1 85 ? 31.637 65.523 29.176 1.00 11.16 84 GLY A CA 1
ATOM 1328 C C . GLY A 1 85 ? 31.510 66.472 27.967 1.00 10.60 84 GLY A C 1
ATOM 1329 O O . GLY A 1 85 ? 32.545 66.889 27.400 1.00 12.44 84 GLY A O 1
ATOM 1333 N N . THR A 1 86 ? 30.276 66.789 27.594 1.00 10.90 85 THR A N 1
ATOM 1334 C CA . THR A 1 86 ? 30.043 67.715 26.481 1.00 11.54 85 THR A CA 1
ATOM 1335 C C . THR A 1 86 ? 30.706 69.059 26.777 1.00 11.92 85 THR A C 1
ATOM 1336 O O . THR A 1 86 ? 31.281 69.727 25.919 1.00 12.62 85 THR A O 1
ATOM 1347 N N . HIS A 1 87 ? 30.592 69.515 28.060 1.00 11.94 86 HIS A N 1
ATOM 1348 C CA . HIS A 1 87 ? 31.179 70.781 28.445 1.00 12.22 86 HIS A CA 1
ATOM 1349 C C . HIS A 1 87 ? 32.648 70.846 28.052 1.00 11.84 86 HIS A C 1
ATOM 1350 O O . HIS A 1 87 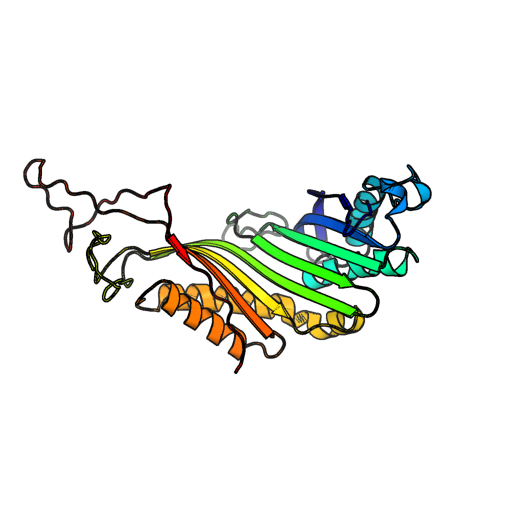? 33.109 71.859 27.503 1.00 12.98 86 HIS A O 1
ATOM 1364 N N . PHE A 1 88 ? 33.445 69.806 28.360 1.00 11.94 87 PHE A N 1
ATOM 1365 C CA . PHE A 1 88 ? 34.880 69.923 28.145 1.00 12.43 87 PHE A CA 1
ATOM 1366 C C . PHE A 1 88 ? 35.233 70.009 26.644 1.00 12.98 87 PHE A C 1
ATOM 1367 O O . PHE A 1 88 ? 36.146 70.770 26.285 1.00 14.03 87 PHE A O 1
ATOM 1384 N N . ILE A 1 89 ? 34.546 69.209 25.832 1.00 12.54 88 ILE A N 1
ATOM 1385 C CA . ILE A 1 89 ? 34.892 69.253 24.399 1.00 14.77 88 ILE A CA 1
ATOM 1386 C C . ILE A 1 89 ? 34.356 70.510 23.756 1.00 15.07 88 ILE A C 1
ATOM 1387 O O . ILE A 1 89 ? 34.964 70.971 22.793 1.00 19.97 88 ILE A O 1
ATOM 1403 N N . GLU A 1 90 ? 33.294 71.138 24.259 1.00 14.17 89 GLU A N 1
ATOM 1404 C CA . GLU A 1 90 ? 32.844 72.405 23.708 1.00 16.50 89 GLU A CA 1
ATOM 1405 C C . GLU A 1 90 ? 33.628 73.588 24.230 1.00 15.57 89 GLU A C 1
ATOM 1406 O O . GLU A 1 90 ? 33.906 74.544 23.497 1.00 18.63 89 GLU A O 1
ATOM 1418 N N . LYS A 1 91 ? 34.025 73.567 25.505 1.00 13.90 90 LYS A N 1
ATOM 1419 C CA . LYS A 1 91 ? 34.715 74.715 26.087 1.00 14.02 90 LYS A CA 1
ATOM 1420 C C . LYS A 1 91 ? 36.143 74.845 25.577 1.00 14.35 90 LYS A C 1
ATOM 1421 O O . LYS A 1 91 ? 36.628 75.968 25.399 1.00 16.73 90 LYS A O 1
ATOM 1440 N N . TYR A 1 92 ? 36.862 73.737 25.369 1.00 13.57 91 TYR A N 1
ATOM 1441 C CA . TYR A 1 92 ? 38.285 73.725 25.082 1.00 13.55 91 TYR A CA 1
ATOM 1442 C C . TYR A 1 92 ? 38.525 73.197 23.655 1.00 13.57 91 TYR A C 1
ATOM 1443 O O . TYR A 1 92 ? 38.295 72.014 23.376 1.00 14.20 91 TYR A O 1
ATOM 1461 N N . ASN A 1 93 ? 38.950 74.051 22.737 1.00 15.72 92 ASN A N 1
ATOM 1462 C CA . ASN A 1 93 ? 39.097 73.641 21.334 1.00 17.41 92 ASN A CA 1
ATOM 1463 C C . ASN A 1 93 ? 39.983 72.427 21.185 1.00 16.57 92 ASN A C 1
ATOM 1464 O O . ASN A 1 93 ? 39.700 71.562 20.374 1.00 21.42 92 ASN A O 1
ATOM 1475 N N . HIS A 1 94 ? 41.042 72.355 21.993 1.00 14.34 93 HIS A N 1
ATOM 1476 C CA . HIS A 1 94 ? 42.062 71.337 21.832 1.00 14.02 93 HIS A CA 1
ATOM 1477 C C . HIS A 1 94 ? 41.791 70.030 22.589 1.00 12.96 93 HIS A C 1
ATOM 1478 O O . HIS A 1 94 ? 42.582 69.094 22.458 1.00 14.76 93 HIS A O 1
ATOM 1492 N N . ILE A 1 95 ? 40.713 70.006 23.359 1.00 12.89 94 ILE A N 1
ATOM 1493 C CA . ILE A 1 95 ? 40.245 68.791 24.030 1.00 11.72 94 ILE A CA 1
ATOM 1494 C C . ILE A 1 95 ? 39.186 68.125 23.139 1.00 11.79 94 ILE A C 1
ATOM 1495 O O . ILE A 1 95 ? 38.208 68.745 22.724 1.00 13.12 94 ILE A O 1
ATOM 1511 N N . HIS A 1 96 ? 39.425 66.853 22.822 1.00 11.58 95 HIS A N 1
ATOM 1512 C CA . HIS A 1 96 ? 38.635 66.162 21.812 1.00 12.40 95 HIS A CA 1
ATOM 1513 C C . HIS A 1 96 ? 37.904 64.956 22.366 1.00 12.21 95 HIS A C 1
ATOM 1514 O O . HIS A 1 96 ? 37.051 64.375 21.685 1.00 13.83 95 HIS A O 1
ATOM 1528 N N . ALA A 1 97 ? 38.124 64.564 23.626 1.00 11.59 96 ALA A N 1
ATOM 1529 C CA . ALA A 1 97 ? 37.320 63.523 24.256 1.00 10.96 96 ALA A CA 1
ATOM 1530 C C . ALA A 1 97 ? 37.308 63.770 25.756 1.00 10.26 96 ALA A C 1
ATOM 1531 O O . ALA A 1 97 ? 38.265 64.259 26.322 1.00 11.20 96 ALA A O 1
ATOM 1538 N N . ALA A 1 98 ? 36.194 63.386 26.351 1.00 10.75 97 ALA A N 1
ATOM 1539 C CA . ALA A 1 98 ? 36.034 63.423 27.809 1.00 10.30 97 ALA A CA 1
ATOM 1540 C C . ALA A 1 98 ? 35.399 62.131 28.250 1.00 10.28 97 ALA A C 1
ATOM 1541 O O . ALA A 1 98 ? 34.366 61.714 27.722 1.00 13.87 97 ALA A O 1
ATOM 1548 N N . HIS A 1 99 ? 36.030 61.482 29.206 1.00 9.67 98 HIS A N 1
ATOM 1549 C CA . HIS A 1 99 ? 35.645 60.173 29.721 1.00 10.60 98 HIS A CA 1
ATOM 1550 C C . HIS A 1 99 ? 35.157 60.365 31.154 1.00 9.91 98 HIS A C 1
ATOM 1551 O O . HIS A 1 99 ? 35.998 60.737 32.008 1.00 11.02 98 HIS A O 1
ATOM 1565 N N . VAL A 1 100 ? 33.876 60.183 31.358 1.00 9.30 99 VAL A N 1
ATOM 1566 C CA . VAL A 1 100 ? 33.250 60.493 32.654 1.00 9.14 99 VAL A CA 1
ATOM 1567 C C . VAL A 1 100 ? 32.727 59.199 33.256 1.00 8.91 99 VAL A C 1
ATOM 1568 O O . VAL A 1 100 ? 31.896 58.499 32.682 1.00 12.32 99 VAL A O 1
ATOM 1581 N N . ASN A 1 101 ? 33.212 58.870 34.452 1.00 8.10 100 ASN A N 1
ATOM 1582 C CA . ASN A 1 101 ? 32.733 57.721 35.204 1.00 8.36 100 ASN A CA 1
ATOM 1583 C C . ASN A 1 101 ? 32.040 58.226 36.469 1.00 8.36 100 ASN A C 1
ATOM 1584 O O . ASN A 1 101 ? 32.611 59.068 37.161 1.00 10.93 100 ASN A O 1
ATOM 1595 N N . ILE A 1 102 ? 30.859 57.698 36.728 1.00 8.47 101 ILE A N 1
ATOM 1596 C CA . ILE A 1 102 ? 30.107 58.088 37.900 1.00 8.58 101 ILE A CA 1
ATOM 1597 C C . ILE A 1 102 ? 29.628 56.836 38.624 1.00 8.14 101 ILE A C 1
ATOM 1598 O O . ILE A 1 102 ? 29.026 55.958 38.035 1.00 9.26 101 ILE A O 1
ATOM 1614 N N . VAL A 1 103 ? 29.878 56.821 39.936 1.00 8.25 102 VAL A N 1
ATOM 1615 C CA . VAL A 1 103 ? 29.348 55.835 40.861 1.00 7.82 102 VAL A CA 1
ATOM 1616 C C . VAL A 1 103 ? 28.280 56.539 41.704 1.00 8.01 102 VAL A C 1
ATOM 1617 O O . VAL A 1 103 ? 28.626 57.526 42.376 1.00 9.27 102 VAL A O 1
ATOM 1630 N N . CYS A 1 104 ? 27.017 56.071 41.694 1.00 8.22 103 CYS A N 1
ATOM 1631 C CA . CYS A 1 104 ? 25.932 56.633 42.483 1.00 8.66 103 CYS A CA 1
ATOM 1632 C C . CYS A 1 104 ? 25.737 55.764 43.714 1.00 8.63 103 CYS A C 1
ATOM 1633 O O . CYS A 1 104 ? 25.568 54.544 43.606 1.00 9.36 103 CYS A O 1
ATOM 1640 N N . HIS A 1 105 ? 25.717 56.400 44.882 1.00 8.37 104 HIS A N 1
ATOM 1641 C CA . HIS A 1 105 ? 25.586 55.769 46.180 1.00 8.80 104 HIS A CA 1
ATOM 1642 C C . HIS A 1 105 ? 24.134 55.832 46.629 1.00 8.92 104 HIS A C 1
ATOM 1643 O O . HIS A 1 105 ? 23.392 56.772 46.393 1.00 12.29 104 HIS A O 1
ATOM 1657 N N . ARG A 1 106 ? 23.645 54.786 47.340 1.00 8.65 105 ARG A N 1
ATOM 1658 C CA . ARG A 1 106 ? 22.225 54.756 47.745 1.00 9.65 105 ARG A CA 1
ATOM 1659 C C . ARG A 1 106 ? 21.967 55.559 48.996 1.00 9.33 105 ARG A C 1
ATOM 1660 O O . ARG A 1 106 ? 22.667 55.402 50.038 1.00 9.83 105 ARG A O 1
ATOM 1681 N N . TRP A 1 107 ? 20.956 56.415 48.913 1.00 9.46 106 TRP A N 1
ATOM 1682 C CA . TRP A 1 107 ? 20.355 57.117 50.055 1.00 9.29 106 TRP A CA 1
ATOM 1683 C C . TRP A 1 107 ? 18.844 56.969 49.922 1.00 9.71 106 TRP A C 1
ATOM 1684 O O . TRP A 1 107 ? 18.176 57.775 49.263 1.00 12.06 106 TRP A O 1
ATOM 1705 N N . THR A 1 108 ? 18.305 55.941 50.560 1.00 10.54 107 THR A N 1
ATOM 1706 C CA . THR A 1 108 ? 16.892 55.597 50.470 1.00 10.77 107 THR A CA 1
ATOM 1707 C C . THR A 1 108 ? 16.114 56.258 51.583 1.00 11.20 107 THR A C 1
ATOM 1708 O O . THR A 1 108 ? 16.552 56.278 52.746 1.00 12.12 107 THR A O 1
ATOM 1719 N N . ARG A 1 109 ? 14.999 56.889 51.256 1.00 12.30 108 ARG A N 1
ATOM 1720 C CA . ARG A 1 109 ? 14.213 57.614 52.259 1.00 12.88 108 ARG A CA 1
ATOM 1721 C C . ARG A 1 109 ? 13.779 56.670 53.368 1.00 13.40 108 ARG A C 1
ATOM 1722 O O . ARG A 1 109 ? 13.253 55.576 53.107 1.00 15.69 108 ARG A O 1
ATOM 1743 N N . MET A 1 110 ? 13.913 57.083 54.627 1.00 12.72 109 MET A N 1
ATOM 1744 C CA . MET A 1 110 ? 13.450 56.292 55.753 1.00 14.47 109 MET A CA 1
ATOM 1745 C C . MET A 1 110 ? 11.918 56.335 55.907 1.00 16.27 109 MET A C 1
ATOM 1746 O O . MET A 1 110 ? 11.315 57.376 55.683 1.00 18.70 109 MET A O 1
ATOM 1760 N N . ASP A 1 111 ? 11.375 55.200 56.289 1.00 19.98 110 ASP A N 1
ATOM 1761 C CA . ASP A 1 111 ? 10.003 55.123 56.739 1.00 22.13 110 ASP A CA 1
ATOM 1762 C C . ASP A 1 111 ? 9.981 55.039 58.269 1.00 22.83 110 ASP A C 1
ATOM 1763 O O . ASP A 1 111 ? 10.622 54.184 58.870 1.00 25.73 110 ASP A O 1
ATOM 1772 N N . ILE A 1 112 ? 9.247 55.993 58.831 1.00 22.45 111 ILE A N 1
ATOM 1773 C CA . ILE A 1 112 ? 9.168 56.141 60.272 1.00 22.94 111 ILE A CA 1
ATOM 1774 C C . ILE A 1 112 ? 7.689 56.011 60.642 1.00 26.43 111 ILE A C 1
ATOM 1775 O O . ILE A 1 112 ? 6.859 56.759 60.122 1.00 27.15 111 ILE A O 1
ATOM 1791 N N . ASP A 1 113 ? 7.412 55.039 61.501 1.00 30.53 112 ASP A N 1
ATOM 1792 C CA . ASP A 1 113 ? 6.036 54.701 61.864 1.00 31.04 112 ASP A CA 1
ATOM 1793 C C . ASP A 1 113 ? 5.143 54.608 60.630 1.00 32.37 112 ASP A C 1
ATOM 1794 O O . ASP A 1 113 ? 4.003 55.053 60.590 1.00 36.37 112 ASP A O 1
ATOM 1803 N N . GLY A 1 114 ? 5.653 53.970 59.591 1.00 32.74 113 GLY A N 1
ATOM 1804 C CA . GLY A 1 114 ? 4.848 53.724 58.417 1.00 33.97 113 GLY A CA 1
ATOM 1805 C C . GLY A 1 114 ? 4.645 54.856 57.442 1.00 32.64 113 GLY A C 1
ATOM 1806 O O . GLY A 1 114 ? 3.873 54.733 56.488 1.00 41.21 113 GLY A O 1
ATOM 1810 N N . LYS A 1 115 ? 5.307 55.984 57.678 1.00 29.20 114 LYS A N 1
ATOM 1811 C CA . LYS A 1 115 ? 5.197 57.133 56.781 1.00 27.63 114 LYS A CA 1
ATOM 1812 C C . LYS A 1 115 ? 6.582 57.543 56.286 1.00 24.54 114 LYS A C 1
ATOM 1813 O O . LYS A 1 115 ? 7.521 57.607 57.083 1.00 25.55 114 LYS A O 1
ATOM 1834 N N . PRO A 1 116 ? 6.753 57.819 55.001 1.00 23.99 115 PRO A N 1
ATOM 1835 C CA . PRO A 1 116 ? 8.036 58.349 54.514 1.00 20.64 115 PRO A CA 1
ATOM 1836 C C . PRO A 1 116 ? 8.469 59.643 55.184 1.00 18.00 115 PRO A C 1
ATOM 1837 O O . PRO A 1 116 ? 7.687 60.570 55.256 1.00 23.31 115 PRO A O 1
ATOM 1848 N N . HIS A 1 117 ? 9.716 59.691 55.637 1.00 16.08 116 HIS A N 1
ATOM 1849 C CA . HIS A 1 117 ? 10.227 60.871 56.308 1.00 15.21 116 HIS A CA 1
ATOM 1850 C C . HIS A 1 117 ? 10.712 61.923 55.309 1.00 14.86 116 HIS A C 1
ATOM 1851 O O . HIS A 1 117 ? 11.358 61.559 54.341 1.00 15.88 116 HIS A O 1
ATOM 1865 N N . PRO A 1 118 ? 10.415 63.195 55.547 1.00 15.16 117 PRO A N 1
ATOM 1866 C CA . PRO A 1 118 ? 10.791 64.209 54.585 1.00 14.50 117 PRO A CA 1
ATOM 1867 C C . PRO A 1 118 ? 12.255 64.478 54.354 1.00 13.46 117 PRO A C 1
ATOM 1868 O O . PRO A 1 118 ? 12.640 65.049 53.317 1.00 14.29 117 PRO A O 1
ATOM 1879 N N . HIS A 1 119 ? 13.180 64.125 55.203 1.00 12.36 118 HIS A N 1
ATOM 1880 C CA . HIS A 1 119 ? 14.593 64.464 55.123 1.00 11.60 118 HIS A CA 1
ATOM 1881 C C . HIS A 1 119 ? 15.598 63.563 55.813 1.00 10.77 118 HIS A C 1
ATOM 1882 O O . HIS A 1 119 ? 16.702 64.000 56.157 1.00 10.79 118 HIS A O 1
ATOM 1896 N N . SER A 1 120 ? 15.259 62.285 55.976 1.00 10.67 119 SER A N 1
ATOM 1897 C CA . SER A 1 120 ? 16.151 61.312 56.575 1.00 10.40 119 SER A CA 1
ATOM 1898 C C . SER A 1 120 ? 16.258 60.081 55.705 1.00 10.66 119 SER A C 1
ATOM 1899 O O . SER A 1 120 ? 15.219 59.626 55.177 1.00 11.55 119 SER A O 1
ATOM 1909 N N . PHE A 1 121 ? 17.492 59.578 55.578 1.00 9.13 120 PHE A N 1
ATOM 1910 C CA . PHE A 1 121 ? 17.847 58.574 54.604 1.00 9.61 120 PHE A CA 1
ATOM 1911 C C . PHE A 1 121 ? 18.760 57.509 55.194 1.00 9.41 120 PHE A C 1
ATOM 1912 O O . PHE A 1 121 ? 19.556 57.783 56.099 1.00 9.51 120 PHE A O 1
ATOM 1929 N N . ILE A 1 122 ? 18.702 56.325 54.575 1.00 9.97 121 ILE A N 1
ATOM 1930 C CA . ILE A 1 122 ? 19.542 55.205 54.968 1.00 10.09 121 ILE A CA 1
ATOM 1931 C C . ILE A 1 122 ? 20.328 54.658 53.776 1.00 9.22 121 ILE A C 1
ATOM 1932 O O . ILE A 1 122 ? 19.781 54.584 52.667 1.00 10.52 121 ILE A O 1
ATOM 1948 N N . ARG A 1 123 ? 21.583 54.273 54.022 1.00 8.87 122 ARG A N 1
ATOM 1949 C CA . ARG A 1 123 ? 22.377 53.545 53.017 1.00 9.61 122 ARG A CA 1
ATOM 1950 C C . ARG A 1 123 ? 21.914 52.094 53.075 1.00 10.33 122 ARG A C 1
ATOM 1951 O O . ARG A 1 123 ? 22.415 51.332 53.927 1.00 11.44 122 ARG A O 1
ATOM 1967 N N . ASP A 1 124 ? 20.914 51.738 52.334 1.00 11.36 123 ASP A N 1
ATOM 1968 C CA . ASP A 1 124 ? 20.510 50.306 52.263 1.00 15.00 123 ASP A CA 1
ATOM 1969 C C . ASP A 1 124 ? 21.499 49.612 51.239 1.00 9.84 123 ASP A C 1
ATOM 1970 O O . ASP A 1 124 ? 21.103 49.361 50.141 1.00 21.01 123 ASP A O 1
ATOM 1979 N N . SER A 1 125 ? 22.663 49.255 51.642 1.00 17.57 124 SER A N 1
ATOM 1980 C CA . SER A 1 125 ? 23.518 48.458 50.766 1.00 27.29 124 SER A CA 1
ATOM 1981 C C . SER A 1 125 ? 24.458 49.279 49.990 1.00 14.99 124 SER A C 1
ATOM 1982 O O . SER A 1 125 ? 24.155 50.462 49.740 1.00 11.16 124 SER A O 1
ATOM 1989 N N . GLU A 1 126 ? 25.548 48.582 49.753 1.00 17.40 125 GLU A N 1
ATOM 1990 C CA . GLU A 1 126 ? 26.622 49.089 48.972 1.00 14.77 125 GLU A CA 1
ATOM 1991 C C . GLU A 1 126 ? 26.380 48.844 47.497 1.00 11.58 125 GLU A C 1
ATOM 1992 O O . GLU A 1 126 ? 27.314 49.139 46.742 1.00 13.55 125 GLU A O 1
ATOM 2004 N N . GLU A 1 127 ? 25.212 48.344 47.099 1.00 10.81 126 GLU A N 1
ATOM 2005 C CA . GLU A 1 127 ? 24.931 48.282 45.664 1.00 10.35 126 GLU A CA 1
ATOM 2006 C C . GLU A 1 127 ? 25.031 49.692 45.076 1.00 9.05 126 GLU A C 1
ATOM 2007 O O . GLU A 1 127 ? 24.571 50.670 45.659 1.00 9.90 126 GLU A O 1
ATOM 2019 N N . LYS A 1 128 ? 25.652 49.768 43.888 1.00 8.36 127 LYS A N 1
ATOM 2020 C CA . LYS A 1 128 ? 25.873 51.008 43.187 1.00 8.18 127 LYS A CA 1
ATOM 2021 C C . LYS A 1 128 ? 25.089 50.990 41.873 1.00 8.53 127 LYS A C 1
ATOM 2022 O O . LYS A 1 128 ? 24.829 49.938 41.277 1.00 9.16 127 LYS A O 1
ATOM 2041 N N . ARG A 1 129 ? 24.750 52.178 41.394 1.00 8.54 128 ARG A N 1
ATOM 2042 C CA . ARG A 1 129 ? 24.322 52.418 40.016 1.00 8.42 128 ARG A CA 1
ATOM 2043 C C . ARG A 1 129 ? 25.427 53.262 39.382 1.00 8.37 128 ARG A C 1
ATOM 2044 O O . ARG A 1 129 ? 25.803 54.277 39.965 1.00 9.96 128 ARG A O 1
ATOM 2065 N N . ASN A 1 130 ? 25.933 52.850 38.230 1.00 8.19 129 ASN A N 1
ATOM 2066 C CA . ASN A 1 130 ? 27.089 53.486 37.637 1.00 8.18 129 ASN A CA 1
ATOM 2067 C C . ASN A 1 130 ? 26.793 53.884 36.184 1.00 8.19 129 ASN A C 1
ATOM 206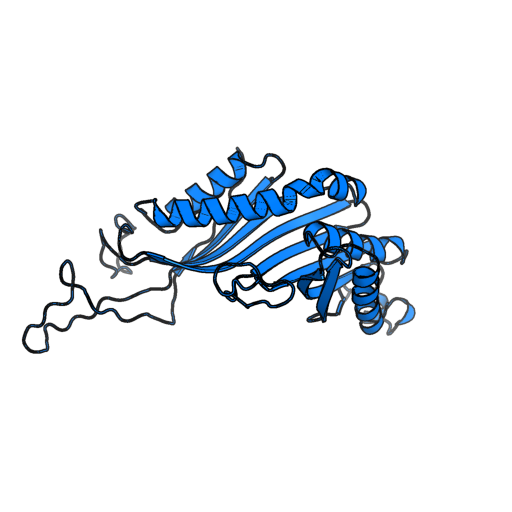8 O O . ASN A 1 130 ? 25.921 53.313 35.525 1.00 8.99 129 ASN A O 1
ATOM 2079 N N . VAL A 1 131 ? 27.615 54.807 35.709 1.00 8.18 130 VAL A N 1
ATOM 2080 C CA . VAL A 1 131 ? 27.681 55.093 34.262 1.00 8.31 130 VAL A CA 1
ATOM 2081 C C . VAL A 1 131 ? 29.144 55.327 33.888 1.00 7.99 130 VAL A C 1
ATOM 2082 O O . VAL A 1 131 ? 29.988 55.823 34.642 1.00 8.55 130 VAL A O 1
ATOM 2095 N N . GLN A 1 132 ? 29.418 54.985 32.626 1.00 8.24 131 GLN A N 1
ATOM 2096 C CA . GLN A 1 132 ? 30.626 55.366 31.911 1.00 8.84 131 GLN A CA 1
ATOM 2097 C C . GLN A 1 132 ? 30.153 56.101 30.653 1.00 9.28 131 GLN A C 1
ATOM 2098 O O . GLN A 1 132 ? 29.457 55.502 29.824 1.00 10.95 131 GLN A O 1
ATOM 2112 N N . VAL A 1 133 ? 30.485 57.372 30.551 1.00 9.49 132 VAL A N 1
ATOM 2113 C CA . VAL A 1 133 ? 30.065 58.237 29.458 1.00 9.74 132 VAL A CA 1
ATOM 2114 C C . VAL A 1 133 ? 31.304 58.717 28.714 1.00 10.42 132 VAL A C 1
ATOM 2115 O O . VAL A 1 133 ? 32.108 59.475 29.282 1.00 11.93 132 VAL A O 1
ATOM 2128 N N . ASP A 1 134 ? 31.444 58.300 27.463 1.00 10.00 133 ASP A N 1
ATOM 2129 C CA . ASP A 1 134 ? 32.593 58.709 26.635 1.00 10.48 133 ASP A CA 1
ATOM 2130 C C . ASP A 1 134 ? 32.049 59.691 25.577 1.00 11.22 133 ASP A C 1
ATOM 2131 O O . ASP A 1 134 ? 31.278 59.287 24.695 1.00 12.25 133 ASP A O 1
ATOM 2140 N N . VAL A 1 135 ? 32.461 60.931 25.733 1.00 11.25 134 VAL A N 1
ATOM 2141 C CA . VAL A 1 135 ? 32.029 62.013 24.808 1.00 11.04 134 VAL A CA 1
ATOM 2142 C C . VAL A 1 135 ? 33.217 62.261 23.898 1.00 11.93 134 VAL A C 1
ATOM 2143 O O . VAL A 1 135 ? 34.274 62.697 24.333 1.00 12.91 134 VAL A O 1
ATOM 2156 N N . VAL A 1 136 ? 33.049 61.955 22.605 1.00 12.54 135 VAL A N 1
ATOM 2157 C CA . VAL A 1 136 ? 34.152 61.978 21.658 1.00 13.62 135 VAL A CA 1
ATOM 2158 C C . VAL A 1 136 ? 33.776 62.902 20.495 1.00 14.24 135 VAL A C 1
ATOM 2159 O O . VAL A 1 136 ? 32.795 62.650 19.800 1.00 16.54 135 VAL A O 1
ATOM 2172 N N . GLU A 1 137 ? 34.549 63.982 20.345 1.00 14.74 136 GLU A N 1
ATOM 2173 C CA . GLU A 1 137 ? 34.230 64.994 19.353 1.00 17.18 136 GLU A CA 1
ATOM 2174 C C . GLU A 1 137 ? 34.208 64.335 17.984 1.00 19.09 136 GLU A C 1
ATOM 2175 O O . GLU A 1 137 ? 35.149 63.638 17.611 1.00 22.42 136 GLU A O 1
ATOM 2187 N N . GLY A 1 138 ? 33.126 64.601 17.269 1.00 22.77 137 GLY A N 1
ATOM 2188 C CA . GLY A 1 138 ? 32.980 64.050 15.926 1.00 26.49 137 GLY A CA 1
ATOM 2189 C C . GLY A 1 138 ? 32.381 62.645 15.950 1.00 27.13 137 GLY A C 1
ATOM 2190 O O . GLY A 1 138 ? 32.009 62.120 14.901 1.00 34.71 137 GLY A O 1
ATOM 2194 N N . LYS A 1 139 ? 32.265 62.020 17.108 1.00 23.37 138 LYS A N 1
ATOM 2195 C CA . LYS A 1 139 ? 31.783 60.631 17.206 1.00 21.59 138 LYS A CA 1
ATOM 2196 C C . LYS A 1 139 ? 30.557 60.453 18.087 1.00 21.52 138 LYS A C 1
ATOM 2197 O O . LYS A 1 139 ? 29.905 59.397 18.057 1.00 40.02 138 LYS A O 1
ATOM 2218 N N . GLY A 1 140 ? 30.128 61.405 18.871 1.00 21.37 139 GLY A N 1
ATOM 2219 C CA . GLY A 1 140 ? 28.925 61.373 19.681 1.00 17.92 139 GLY A CA 1
ATOM 2220 C C . GLY A 1 140 ? 29.256 60.984 21.132 1.00 14.44 139 GLY A C 1
ATOM 2221 O O . GLY A 1 140 ? 30.341 61.265 21.656 1.00 17.65 139 GLY A O 1
ATOM 2225 N N . ILE A 1 141 ? 28.263 60.334 21.719 1.00 11.97 140 ILE A N 1
ATOM 2226 C CA . ILE A 1 141 ? 28.317 59.991 23.157 1.00 11.08 140 ILE A CA 1
ATOM 2227 C C . ILE A 1 141 ? 27.986 58.520 23.294 1.00 11.41 140 ILE A C 1
ATOM 2228 O O . ILE A 1 141 ? 26.892 58.055 22.924 1.00 11.97 140 ILE A O 1
ATOM 2244 N N . ASP A 1 142 ? 28.928 57.783 23.868 1.00 10.77 141 ASP A N 1
ATOM 2245 C CA . ASP A 1 142 ? 28.822 56.348 24.112 1.00 11.29 141 ASP A CA 1
ATOM 2246 C C . ASP A 1 142 ? 28.602 56.139 25.636 1.00 10.35 141 ASP A C 1
ATOM 2247 O O . ASP A 1 142 ? 29.457 56.539 26.422 1.00 12.31 141 ASP A O 1
ATOM 2256 N N . ILE A 1 143 ? 27.471 55.542 25.968 1.00 9.91 142 ILE A N 1
ATOM 2257 C CA . ILE A 1 143 ? 27.075 55.355 27.363 1.00 9.26 142 ILE A CA 1
ATOM 2258 C C . ILE A 1 143 ? 26.942 53.889 27.678 1.00 9.37 142 ILE A C 1
ATOM 2259 O O . ILE A 1 143 ? 26.200 53.153 27.016 1.00 10.04 142 ILE A O 1
ATOM 2275 N N . LYS A 1 144 ? 27.627 53.473 28.762 1.00 9.45 143 LYS A N 1
ATOM 2276 C CA . LYS A 1 144 ? 27.428 52.198 29.414 1.00 9.12 143 LYS A CA 1
ATOM 2277 C C . LYS A 1 144 ? 26.849 52.457 30.810 1.00 8.59 143 LYS A C 1
ATOM 2278 O O . LYS A 1 144 ? 27.436 53.245 31.560 1.00 12.84 143 LYS A O 1
ATOM 2297 N N . SER A 1 145 ? 25.743 51.828 31.121 1.00 8.66 144 SER A N 1
ATOM 2298 C CA . SER A 1 145 ? 25.085 51.944 32.402 1.00 8.79 144 SER A CA 1
ATOM 2299 C C . SER A 1 145 ? 25.230 50.625 33.138 1.00 8.93 144 SER A C 1
ATOM 2300 O O . SER A 1 145 ? 25.224 49.572 32.494 1.00 9.71 144 SER A O 1
ATOM 2308 N N . SER A 1 146 ? 25.294 50.655 34.469 1.00 8.99 145 SER A N 1
ATOM 2309 C CA . SER A 1 146 ? 25.432 49.379 35.161 1.00 8.49 145 SER A CA 1
ATOM 2310 C C . SER A 1 146 ? 24.859 49.471 36.562 1.00 8.89 145 SER A C 1
ATOM 2311 O O . SER A 1 146 ? 24.644 50.541 37.156 1.00 9.33 145 SER A O 1
ATOM 2319 N N . LEU A 1 147 ? 24.599 48.294 37.098 1.00 9.33 146 LEU A N 1
ATOM 2320 C CA . LEU A 1 147 ? 24.397 48.085 38.540 1.00 9.29 146 LEU A CA 1
ATOM 2321 C C . LEU A 1 147 ? 25.521 47.146 38.962 1.00 9.00 146 LEU A C 1
ATOM 2322 O O . LEU A 1 147 ? 25.986 46.268 38.220 1.00 10.71 146 LEU A O 1
ATOM 2338 N N . SER A 1 148 ? 26.029 47.353 40.180 1.00 8.54 147 SER A N 1
ATOM 2339 C CA . SER A 1 148 ? 27.120 46.542 40.705 1.00 8.86 147 SER A CA 1
ATOM 2340 C C . SER A 1 148 ? 26.981 46.387 42.201 1.00 8.27 147 SER A C 1
ATOM 2341 O O . SER A 1 148 ? 26.298 47.171 42.870 1.00 9.64 147 SER A O 1
ATOM 2349 N N . GLY A 1 149 ? 27.628 45.368 42.770 1.00 9.65 148 GLY A N 1
ATOM 2350 C CA . GLY A 1 149 ? 27.539 45.191 44.203 1.00 10.54 148 GLY A CA 1
ATOM 2351 C C . GLY A 1 149 ? 26.193 44.750 44.691 1.00 10.57 148 GLY A C 1
ATOM 2352 O O . GLY A 1 149 ? 25.856 44.941 45.880 1.00 12.43 148 GLY A O 1
ATOM 2356 N N . LEU A 1 150 ? 25.370 44.131 43.852 1.00 10.42 149 LEU A N 1
ATOM 2357 C CA . LEU A 1 150 ? 24.081 43.558 44.240 1.00 10.03 149 LEU A CA 1
ATOM 2358 C C . LEU A 1 150 ? 24.333 42.123 44.666 1.00 9.64 149 LEU A C 1
ATOM 2359 O O . LEU A 1 150 ? 24.536 41.245 43.843 1.00 11.88 149 LEU A O 1
ATOM 2375 N N . THR A 1 151 ? 24.416 41.900 45.958 1.00 9.03 150 THR A N 1
ATOM 2376 C CA . THR A 1 151 ? 24.846 40.618 46.529 1.00 8.79 150 THR A CA 1
ATOM 2377 C C . THR A 1 151 ? 23.616 39.793 46.954 1.00 8.61 150 THR A C 1
ATOM 2378 O O . THR A 1 151 ? 22.738 40.264 47.686 1.00 8.97 150 THR A O 1
ATOM 2389 N N . VAL A 1 152 ? 23.536 38.587 46.402 1.00 7.95 151 VAL A N 1
ATOM 2390 C CA . VAL A 1 152 ? 22.364 37.736 46.540 1.00 8.26 151 VAL A CA 1
ATOM 2391 C C . VAL A 1 152 ? 22.828 36.309 46.838 1.00 7.71 151 VAL A C 1
ATOM 2392 O O . VAL A 1 152 ? 23.965 35.912 46.576 1.00 8.44 151 VAL A O 1
ATOM 2405 N N . LEU A 1 153 ? 21.877 35.533 47.381 1.00 8.24 152 LEU A N 1
ATOM 2406 C CA . LEU A 1 153 ? 22.081 34.141 47.689 1.00 8.13 152 LEU A CA 1
ATOM 2407 C C . LEU A 1 153 ? 20.756 33.410 47.552 1.00 8.39 152 LEU A C 1
ATOM 2408 O O . LEU A 1 153 ? 19.716 33.886 48.016 1.00 9.44 152 LEU A O 1
ATOM 2424 N N . LYS A 1 154 ? 20.803 32.222 46.934 1.00 8.93 153 LYS A N 1
ATOM 2425 C CA . LYS A 1 154 ? 19.661 31.295 47.009 1.00 9.74 153 LYS A CA 1
ATOM 2426 C C . LYS A 1 154 ? 20.188 29.997 47.595 1.00 9.23 153 LYS A C 1
ATOM 2427 O O . LYS A 1 154 ? 21.307 29.552 47.337 1.00 9.74 153 LYS A O 1
ATOM 2446 N N . SER A 1 155 ? 19.308 29.400 48.403 1.00 9.58 154 SER A N 1
ATOM 2447 C CA . SER A 1 155 ? 19.702 28.266 49.257 1.00 9.89 154 SER A CA 1
ATOM 2448 C C . SER A 1 155 ? 19.434 26.915 48.604 1.00 10.05 154 SER A C 1
ATOM 2449 O O . SER A 1 155 ? 19.884 25.904 49.141 1.00 11.94 154 SER A O 1
ATOM 2457 N N . THR A 1 156 ? 18.720 26.908 47.498 1.00 11.27 155 THR A N 1
ATOM 2458 C CA . THR A 1 156 ? 18.422 25.707 46.709 1.00 11.50 155 THR A CA 1
ATOM 2459 C C . THR A 1 156 ? 18.065 26.179 45.306 1.00 10.71 155 THR A C 1
ATOM 2460 O O . THR A 1 156 ? 18.145 27.365 44.954 1.00 11.81 155 THR A O 1
ATOM 2471 N N . ASN A 1 157 ? 17.647 25.239 44.439 1.00 12.45 156 ASN A N 1
ATOM 2472 C CA . ASN A 1 157 ? 17.302 25.544 43.048 1.00 12.47 156 ASN A CA 1
ATOM 2473 C C . ASN A 1 157 ? 18.464 26.157 42.281 1.00 11.56 156 ASN A C 1
ATOM 2474 O O . ASN A 1 157 ? 18.366 27.074 41.449 1.00 12.59 156 ASN A O 1
ATOM 2485 N N . SER A 1 158 ? 19.645 25.572 42.553 1.00 11.63 157 SER A N 1
ATOM 2486 C CA . SER A 1 158 ? 20.846 25.739 41.770 1.00 10.79 157 SER A CA 1
ATOM 2487 C C . SER A 1 158 ? 21.472 24.349 41.641 1.00 10.74 157 SER A C 1
ATOM 2488 O O . SER A 1 158 ? 21.547 23.607 42.601 1.00 11.08 157 SER A O 1
ATOM 2496 N N . GLN A 1 159 ? 21.915 24.022 40.425 1.00 11.48 158 GLN A N 1
ATOM 2497 C CA . GLN A 1 159 ? 22.514 22.756 40.095 1.00 11.29 158 GLN A CA 1
ATOM 2498 C C . GLN A 1 159 ? 23.808 22.981 39.292 1.00 10.37 158 GLN A C 1
ATOM 2499 O O . GLN A 1 159 ? 24.000 24.015 38.665 1.00 11.02 158 GLN A O 1
ATOM 2513 N N . PHE A 1 160 ? 24.688 21.975 39.251 1.00 10.86 159 PHE A N 1
ATOM 2514 C CA . PHE A 1 160 ? 25.851 22.023 38.347 1.00 10.64 159 PHE A CA 1
ATOM 2515 C C . PHE A 1 160 ? 26.358 20.603 38.140 1.00 10.95 159 PHE A C 1
ATOM 2516 O O . PHE A 1 160 ? 27.056 20.004 38.958 1.00 11.39 159 PHE A O 1
ATOM 2533 N N . TRP A 1 161 ? 25.928 20.051 36.998 1.00 11.06 160 TRP A N 1
ATOM 2534 C CA . TRP A 1 161 ? 26.292 18.704 36.595 1.00 11.24 160 TRP A CA 1
ATOM 2535 C C . TRP A 1 161 ? 26.502 18.670 35.081 1.00 11.44 160 TRP A C 1
ATOM 2536 O O . TRP A 1 161 ? 26.120 19.595 34.368 1.00 11.85 160 TRP A O 1
ATOM 2557 N N . GLY A 1 162 ? 27.093 17.605 34.574 1.00 12.42 161 GLY A N 1
ATOM 2558 C CA . GLY A 1 162 ? 27.246 17.464 33.147 1.00 13.87 161 GLY A CA 1
ATOM 2559 C C . GLY A 1 162 ? 28.430 18.202 32.574 1.00 14.11 161 GLY A C 1
ATOM 2560 O O . GLY A 1 162 ? 28.531 18.337 31.352 1.00 17.13 161 GLY A O 1
ATOM 2564 N N . PHE A 1 163 ? 29.359 18.709 33.396 1.00 13.30 162 PHE A N 1
ATOM 2565 C CA . PHE A 1 163 ? 30.571 19.404 32.943 1.00 12.78 162 PHE A CA 1
ATOM 2566 C C . PHE A 1 163 ? 31.638 18.399 32.506 1.00 12.92 162 PHE A C 1
ATOM 2567 O O . PHE A 1 163 ? 31.595 17.215 32.846 1.00 13.51 162 PHE A O 1
ATOM 2584 N N . LEU A 1 164 ? 32.640 18.878 31.797 1.00 13.52 163 LEU A N 1
ATOM 2585 C CA . LEU A 1 164 ? 33.728 18.039 31.294 1.00 13.81 163 LEU A CA 1
ATOM 2586 C C . LEU A 1 164 ? 34.478 17.418 32.463 1.00 13.71 163 LEU A C 1
ATOM 2587 O O . LEU A 1 164 ? 34.827 18.096 33.445 1.00 13.63 163 LEU A O 1
ATOM 2603 N N . ARG A 1 165 ? 34.783 16.120 32.349 1.00 14.33 164 ARG A N 1
ATOM 2604 C CA . ARG A 1 165 ? 35.542 15.394 33.335 1.00 14.84 164 ARG A CA 1
ATOM 2605 C C . ARG A 1 165 ? 36.753 14.729 32.685 1.00 15.88 164 ARG A C 1
ATOM 2606 O O . ARG A 1 165 ? 36.641 13.923 31.763 1.00 18.93 164 ARG A O 1
ATOM 2627 N N . ASP A 1 166 ? 37.951 15.012 33.165 1.00 14.24 165 ASP A N 1
ATOM 2628 C CA . ASP A 1 166 ? 39.234 14.403 32.770 1.00 14.46 165 ASP A CA 1
ATOM 2629 C C . ASP A 1 166 ? 40.192 14.295 33.948 1.00 14.40 165 ASP A C 1
ATOM 2630 O O . ASP A 1 166 ? 39.753 14.375 35.110 1.00 14.43 165 ASP A O 1
ATOM 2639 N N . GLU A 1 167 ? 41.478 14.097 33.672 1.00 14.35 166 GLU A N 1
ATOM 2640 C CA . GLU A 1 167 ? 42.469 13.809 34.723 1.00 15.34 166 GLU A CA 1
ATOM 2641 C C . GLU A 1 167 ? 42.772 15.034 35.584 1.00 14.90 166 GLU A C 1
ATOM 2642 O O . GLU A 1 167 ? 43.525 14.875 36.573 1.00 14.30 166 GLU A O 1
ATOM 2654 N N . TYR A 1 168 ? 42.222 16.215 35.276 1.00 12.46 167 TYR A N 1
ATOM 2655 C CA . TYR A 1 168 ? 42.360 17.393 36.125 1.00 13.14 167 TYR A CA 1
ATOM 2656 C C . TYR A 1 168 ? 41.132 17.605 37.014 1.00 12.21 167 TYR A C 1
A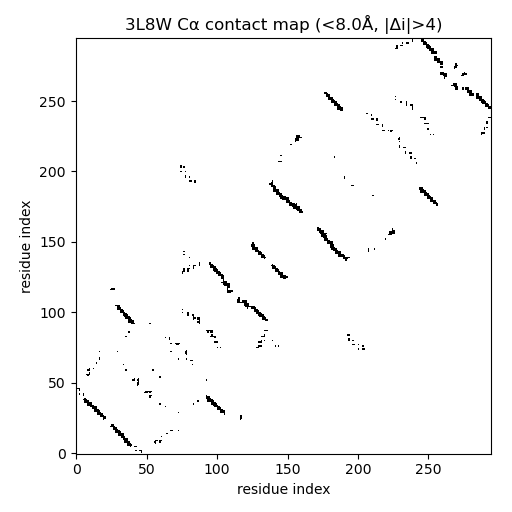TOM 2657 O O . TYR A 1 168 ? 41.139 18.591 37.787 1.00 12.29 167 TYR A O 1
ATOM 2675 N N . THR A 1 169 ? 40.105 16.766 36.909 1.00 12.45 168 THR A N 1
ATOM 2676 C CA . THR A 1 169 ? 38.811 17.028 37.523 1.00 12.76 168 THR A CA 1
ATOM 2677 C C . THR A 1 169 ? 38.615 16.255 38.831 1.00 13.85 168 THR A C 1
ATOM 2678 O O . THR A 1 169 ? 38.726 15.029 38.833 1.00 16.31 168 THR A O 1
ATOM 2689 N N . THR A 1 170 ? 38.304 16.980 39.897 1.00 12.32 169 THR A N 1
ATOM 2690 C CA . THR A 1 170 ? 37.906 16.384 41.161 1.00 12.54 169 THR A CA 1
ATOM 2691 C C . THR A 1 170 ? 36.499 16.775 41.575 1.00 12.14 169 THR A C 1
ATOM 2692 O O . THR A 1 170 ? 35.906 16.145 42.465 1.00 13.81 169 THR A O 1
ATOM 2703 N N . LEU A 1 171 ? 35.922 17.823 41.018 1.00 11.64 170 LEU A N 1
ATOM 2704 C CA . LEU A 1 171 ? 34.637 18.344 41.482 1.00 11.38 170 LEU A CA 1
ATOM 2705 C C . LEU A 1 171 ? 33.500 17.352 41.285 1.00 12.17 170 LEU A C 1
ATOM 2706 O O . LEU A 1 171 ? 33.275 16.811 40.197 1.00 13.83 170 LEU A O 1
ATOM 2722 N N . LYS A 1 172 ? 32.718 17.110 42.336 1.00 12.27 171 LYS A N 1
ATOM 2723 C CA . LYS A 1 172 ? 31.545 16.270 42.231 1.00 13.02 1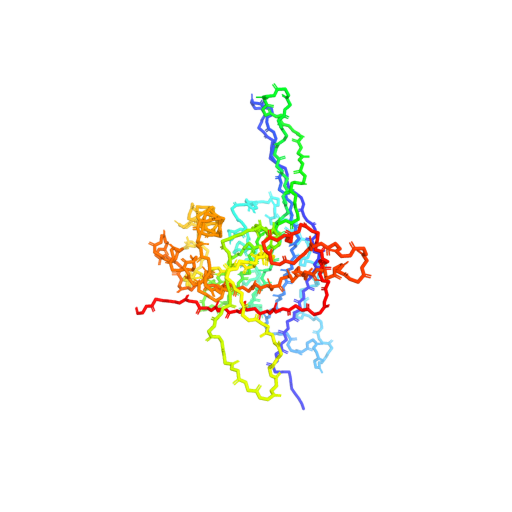71 LYS A CA 1
ATOM 2724 C C . LYS A 1 172 ? 30.373 16.991 41.573 1.00 12.93 171 LYS A C 1
ATOM 2725 O O . LYS A 1 172 ? 30.096 18.174 41.864 1.00 13.04 171 LYS A O 1
ATOM 2760 N N . GLU A 1 173 ? 29.628 16.295 40.717 1.00 12.95 172 GLU A N 1
ATOM 2761 C CA . GLU A 1 173 ? 28.351 16.812 40.257 1.00 12.95 172 GLU A CA 1
ATOM 2762 C C . GLU A 1 173 ? 27.367 17.077 41.374 1.00 12.66 172 GLU A C 1
ATOM 2763 O O . GLU A 1 173 ? 27.373 16.315 42.363 1.00 14.03 172 GLU A O 1
ATOM 2775 N N . THR A 1 174 ? 26.510 18.069 41.220 1.00 11.53 173 THR A N 1
ATOM 2776 C CA . THR A 1 174 ? 25.481 18.339 42.217 1.00 12.14 173 THR A CA 1
ATOM 2777 C C . THR A 1 174 ? 24.153 18.739 41.568 1.00 11.93 173 THR A C 1
ATOM 2778 O O . THR A 1 174 ? 24.123 19.432 40.548 1.00 11.88 173 THR A O 1
ATOM 2789 N N . TRP A 1 175 ? 23.070 18.272 42.191 1.00 12.98 174 TRP A N 1
ATOM 2790 C CA . TRP A 1 175 ? 21.699 18.602 41.823 1.00 13.89 174 TRP A CA 1
ATOM 2791 C C . TRP A 1 175 ? 21.036 19.555 42.811 1.00 13.28 174 TRP A C 1
ATOM 2792 O O . TRP A 1 175 ? 19.848 19.876 42.636 1.00 15.15 174 TRP A O 1
ATOM 2813 N N . ASP A 1 176 ? 21.765 20.056 43.793 1.00 12.61 175 ASP A N 1
ATOM 2814 C CA . ASP A 1 176 ? 21.196 20.998 44.768 1.00 13.38 175 ASP A CA 1
ATOM 2815 C C . ASP A 1 176 ? 22.356 21.640 45.509 1.00 12.60 175 ASP A C 1
ATOM 2816 O O . ASP A 1 176 ? 23.008 20.981 46.308 1.00 14.31 175 ASP A O 1
ATOM 2825 N N . ARG A 1 177 ? 22.650 22.912 45.197 1.00 11.61 176 ARG A N 1
ATOM 2826 C CA . ARG A 1 177 ? 23.734 23.646 45.843 1.00 10.66 176 ARG A CA 1
ATOM 2827 C C . ARG A 1 177 ? 23.238 25.042 46.138 1.00 10.44 176 ARG A C 1
ATOM 2828 O O . ARG A 1 177 ? 22.212 25.496 45.625 1.00 11.42 176 ARG A O 1
ATOM 2849 N N . ILE A 1 178 ? 24.022 25.740 46.957 1.00 10.27 177 ILE A N 1
ATOM 2850 C CA . ILE A 1 178 ? 23.867 27.174 47.159 1.00 9.69 177 ILE A CA 1
ATOM 2851 C C . ILE A 1 178 ? 24.439 27.926 45.943 1.00 8.86 177 ILE A C 1
ATOM 2852 O O . ILE A 1 178 ? 25.463 27.502 45.435 1.00 9.77 177 ILE A O 1
ATOM 2868 N N . LEU A 1 179 ? 23.804 29.007 45.590 1.00 8.83 178 LEU A N 1
ATOM 2869 C CA . LEU A 1 179 ? 24.390 29.909 44.608 1.00 8.27 178 LEU A CA 1
ATOM 2870 C C . LEU A 1 179 ? 24.358 31.324 45.184 1.00 8.25 178 LEU A C 1
ATOM 2871 O O . LEU A 1 179 ? 23.276 31.838 45.541 1.00 8.65 178 LEU A O 1
ATOM 2887 N N . SER A 1 180 ? 25.522 31.945 45.256 1.00 7.93 179 SER A N 1
ATOM 2888 C CA . SER A 1 180 ? 25.630 33.334 45.707 1.00 8.45 179 SER A CA 1
ATOM 2889 C C . SER A 1 180 ? 26.606 34.091 44.807 1.00 7.85 179 SER A C 1
ATOM 2890 O O . SER A 1 180 ? 27.626 33.545 44.366 1.00 8.36 179 SER A O 1
ATOM 2898 N N . THR A 1 181 ? 26.252 35.339 44.545 1.00 8.47 180 THR A N 1
ATOM 2899 C CA . THR A 1 181 ? 27.077 36.159 43.654 1.00 8.86 180 THR A CA 1
ATOM 2900 C C . THR A 1 181 ? 26.928 37.623 44.045 1.00 8.74 180 THR A C 1
ATOM 2901 O O . THR A 1 181 ? 26.066 37.998 44.831 1.00 9.10 180 THR A O 1
ATOM 2912 N N . ASP A 1 182 ? 27.807 38.424 43.462 1.00 8.64 181 ASP A N 1
ATOM 2913 C CA . ASP A 1 182 ? 27.776 39.900 43.480 1.00 9.52 181 ASP A CA 1
ATOM 2914 C C . ASP A 1 182 ? 27.469 40.302 42.033 1.00 9.40 181 ASP A C 1
ATOM 2915 O O . ASP A 1 182 ? 28.352 40.081 41.177 1.00 10.66 181 ASP A O 1
ATOM 2924 N N . VAL A 1 183 ? 26.280 40.811 41.745 1.00 9.38 182 VAL A N 1
ATOM 2925 C CA . VAL A 1 183 ? 25.904 41.072 40.359 1.00 10.09 182 VAL A CA 1
ATOM 2926 C C . VAL A 1 183 ? 26.563 42.357 39.848 1.00 9.45 182 VAL A C 1
ATOM 2927 O O . VAL A 1 183 ? 26.360 43.398 40.489 1.00 10.77 182 VAL A O 1
ATOM 2940 N N . ASP A 1 184 ? 27.283 42.263 38.727 1.00 10.63 183 ASP A N 1
ATOM 2941 C CA . ASP A 1 184 ? 27.747 43.389 37.943 1.00 10.22 183 ASP A CA 1
ATOM 2942 C C . ASP A 1 184 ? 27.073 43.222 36.563 1.00 10.25 183 ASP A C 1
ATOM 2943 O O . ASP A 1 184 ? 27.421 42.283 35.852 1.00 12.62 183 ASP A O 1
ATOM 2952 N N . ALA A 1 185 ? 26.144 44.073 36.252 1.00 10.26 184 ALA A N 1
ATOM 2953 C CA . ALA A 1 185 ? 25.368 44.029 34.975 1.00 10.60 184 ALA A CA 1
ATOM 2954 C C . ALA A 1 185 ? 25.500 45.370 34.278 1.00 10.06 184 ALA A C 1
ATOM 2955 O O . ALA A 1 185 ? 25.243 46.386 34.924 1.00 10.71 184 ALA A O 1
ATOM 2962 N N . THR A 1 186 ? 25.895 45.333 33.001 1.00 9.54 185 THR A N 1
ATOM 2963 C CA . THR A 1 186 ? 26.101 46.553 32.233 1.00 9.56 185 THR A CA 1
ATOM 2964 C C . THR A 1 186 ? 25.278 46.507 30.949 1.00 10.38 185 THR A C 1
ATOM 2965 O O . THR A 1 186 ? 25.257 45.492 30.257 1.00 13.77 185 THR A O 1
ATOM 2976 N N . TRP A 1 187 ? 24.623 47.597 30.616 1.00 9.92 186 TRP A N 1
ATOM 2977 C CA . TRP A 1 187 ? 23.886 47.723 29.356 1.00 10.72 186 TRP A CA 1
ATOM 2978 C C . TRP A 1 187 ? 24.533 48.858 28.577 1.00 10.81 186 TRP A C 1
ATOM 2979 O O . TRP A 1 187 ? 24.779 49.944 29.106 1.00 11.65 186 TRP A O 1
ATOM 3000 N N . GLN A 1 188 ? 24.826 48.567 27.319 1.00 10.50 187 GLN A N 1
ATOM 3001 C CA . GLN A 1 188 ? 25.460 49.474 26.367 1.00 10.84 187 GLN A CA 1
ATOM 3002 C C . GLN A 1 188 ? 24.421 50.102 25.446 1.00 10.61 187 GLN A C 1
ATOM 3003 O O . GLN A 1 188 ? 23.725 49.365 24.731 1.00 11.86 187 GLN A O 1
ATOM 3017 N N . TRP A 1 189 ? 24.236 51.410 25.519 1.00 11.08 188 TRP A N 1
ATOM 3018 C CA . TRP A 1 189 ? 23.255 52.127 24.701 1.00 10.84 188 TRP A CA 1
ATOM 3019 C C . TRP A 1 189 ? 23.770 52.268 23.289 1.00 10.92 188 TRP A C 1
ATOM 3020 O O . TRP A 1 189 ? 24.975 52.347 23.049 1.00 11.61 188 TRP A O 1
ATOM 3041 N N . LYS A 1 190 ? 22.802 52.349 22.366 1.00 11.57 189 LYS A N 1
ATOM 3042 C CA . LYS A 1 190 ? 23.090 52.864 21.017 1.00 13.28 189 LYS A CA 1
ATOM 3043 C C . LYS A 1 190 ? 23.875 54.146 21.158 1.00 11.65 189 LYS A C 1
ATOM 3044 O O . LYS A 1 190 ? 23.628 54.963 22.039 1.00 12.38 189 LYS A O 1
ATOM 3063 N N . ASN A 1 191 ? 24.818 54.375 20.233 1.00 12.66 190 ASN A N 1
ATOM 3064 C CA . ASN A 1 191 ? 25.504 55.649 20.172 1.00 12.39 190 ASN A CA 1
ATOM 3065 C C . ASN A 1 191 ? 24.495 56.768 20.047 1.00 12.83 190 ASN A C 1
ATOM 3066 O O . ASN A 1 191 ? 23.528 56.707 19.267 1.00 13.86 190 ASN A O 1
ATOM 3077 N N . PHE A 1 192 ? 24.723 57.821 20.816 1.00 12.28 191 PHE A N 1
ATOM 3078 C CA . PHE A 1 192 ? 23.910 59.041 20.715 1.00 12.05 191 PHE A CA 1
ATOM 3079 C C . PHE A 1 192 ? 24.690 60.075 19.953 1.00 12.61 191 PHE A C 1
ATOM 3080 O O . PHE A 1 192 ? 25.914 60.192 20.105 1.00 13.62 191 PHE A O 1
ATOM 3097 N N . SER A 1 193 ? 24.012 60.903 19.154 1.00 13.10 192 SER A N 1
ATOM 3098 C CA . SER A 1 193 ? 24.766 61.847 18.324 1.00 14.36 192 SER A CA 1
ATOM 3099 C C . SER A 1 193 ? 25.344 63.025 19.096 1.00 13.82 192 SER A C 1
ATOM 3100 O O . SER A 1 193 ? 26.218 63.740 18.606 1.00 16.42 192 SER A O 1
ATOM 3108 N N . GLY A 1 194 ? 24.795 63.253 20.298 1.00 13.25 193 GLY A N 1
ATOM 3109 C CA . GLY A 1 194 ? 25.145 64.386 21.109 1.00 13.03 193 GLY A CA 1
ATOM 3110 C C . GLY A 1 194 ? 24.178 64.508 22.275 1.00 11.81 193 GLY A C 1
ATOM 3111 O O . GLY A 1 194 ? 23.340 63.657 22.525 1.00 12.25 193 GLY A O 1
ATOM 3115 N N . LEU A 1 195 ? 24.347 65.617 22.967 1.00 11.82 194 LEU A N 1
ATOM 3116 C CA . LEU A 1 195 ? 23.557 65.831 24.174 1.00 12.27 194 LEU A CA 1
ATOM 3117 C C . LEU A 1 195 ? 22.077 65.949 23.886 1.00 11.48 194 LEU A C 1
ATOM 3118 O O . LEU A 1 195 ? 21.246 65.471 24.682 1.00 12.17 194 LEU A O 1
ATOM 3134 N N . GLN A 1 196 ? 21.652 66.552 22.764 1.00 11.65 195 GLN A N 1
ATOM 3135 C CA . GLN A 1 196 ? 20.215 66.633 22.483 1.00 11.63 195 GLN A CA 1
ATOM 3136 C C . GLN A 1 196 ? 19.555 65.262 22.418 1.00 11.16 195 GLN A C 1
ATOM 3137 O O . GLN A 1 196 ? 18.463 64.996 22.945 1.00 11.88 195 GLN A O 1
ATOM 3151 N N . GLU A 1 197 ? 20.256 64.317 21.761 1.00 11.22 196 GLU A N 1
ATOM 3152 C CA . GLU A 1 197 ? 19.650 62.979 21.654 1.00 11.06 196 GLU A CA 1
ATOM 3153 C C . GLU A 1 197 ? 19.595 62.273 23.023 1.00 11.04 196 GLU A C 1
ATOM 3154 O O . GLU A 1 197 ? 18.606 61.581 23.341 1.00 12.46 196 GLU A O 1
ATOM 3166 N N . VAL A 1 198 ? 20.634 62.467 23.852 1.00 10.71 197 VAL A N 1
ATOM 3167 C CA . VAL A 1 198 ? 20.599 61.919 25.205 1.00 11.51 197 VAL A CA 1
ATOM 3168 C C . VAL A 1 198 ? 19.376 62.478 25.949 1.00 11.75 197 VAL A C 1
ATOM 3169 O O . VAL A 1 198 ? 18.609 61.732 26.567 1.00 13.04 197 VAL A O 1
ATOM 3182 N N . ARG A 1 199 ? 19.132 63.789 25.878 1.00 12.67 198 ARG A N 1
ATOM 3183 C CA . ARG A 1 199 ? 18.017 64.426 26.562 1.00 13.35 198 ARG A CA 1
ATOM 3184 C C . ARG A 1 199 ? 16.692 63.842 26.064 1.00 14.58 198 ARG A C 1
ATOM 3185 O O . ARG A 1 199 ? 15.751 63.658 26.847 1.00 15.61 198 ARG A O 1
ATOM 3206 N N . SER A 1 200 ? 16.624 63.519 24.767 1.00 13.23 199 SER A N 1
ATOM 3207 C CA . SER A 1 200 ? 15.370 63.017 24.216 1.00 13.49 199 SER A CA 1
ATOM 3208 C C . SER A 1 200 ? 14.983 61.672 24.809 1.00 14.90 199 SER A C 1
ATOM 3209 O O . SER A 1 200 ? 13.808 61.294 24.724 1.00 17.48 199 SER A O 1
ATOM 3222 N N . HIS A 1 201 ? 15.931 60.931 25.359 1.00 14.19 200 HIS A N 1
ATOM 3223 C CA . HIS A 1 201 ? 15.670 59.596 25.886 1.00 14.93 200 HIS A CA 1
ATOM 3224 C C . HIS A 1 201 ? 15.707 59.544 27.414 1.00 15.16 200 HIS A C 1
ATOM 3225 O O . HIS A 1 201 ? 15.713 58.446 27.980 1.00 15.99 200 HIS A O 1
ATOM 3239 N N . VAL A 1 202 ? 15.718 60.686 28.090 1.00 16.03 201 VAL A N 1
ATOM 3240 C CA . VAL A 1 202 ? 15.926 60.701 29.522 1.00 15.11 201 VAL A CA 1
ATOM 3241 C C . VAL A 1 202 ? 15.015 59.757 30.307 1.00 15.03 201 VAL A C 1
ATOM 3242 O O . VAL A 1 202 ? 15.553 59.060 31.161 1.00 14.59 201 VAL A O 1
ATOM 3255 N N . PRO A 1 203 ? 13.721 59.643 30.089 1.00 17.02 202 PRO A N 1
ATOM 3256 C CA . PRO A 1 203 ? 12.941 58.715 30.925 1.00 19.68 202 PRO A CA 1
ATOM 3257 C C . PRO A 1 203 ? 13.384 57.277 30.792 1.00 17.75 202 PRO A C 1
ATOM 3258 O O . PRO A 1 203 ? 13.199 56.457 31.730 1.00 20.23 202 PRO A O 1
ATOM 3269 N N . LYS A 1 204 ? 13.980 56.923 29.681 1.00 16.18 203 LYS A N 1
ATOM 3270 C CA . LYS A 1 204 ? 14.422 55.547 29.501 1.00 15.53 203 LYS A CA 1
ATOM 3271 C C . LYS A 1 204 ? 15.550 55.118 30.422 1.00 14.84 203 LYS A C 1
ATOM 3272 O O . LYS A 1 204 ? 15.723 53.917 30.693 1.00 14.21 203 LYS A O 1
ATOM 3291 N N . PHE A 1 205 ? 16.344 56.074 30.928 1.00 13.27 204 PHE A N 1
ATOM 3292 C CA . PHE A 1 205 ? 17.501 55.644 31.757 1.00 12.28 204 PHE A CA 1
ATOM 3293 C C . PHE A 1 205 ? 17.058 55.023 33.090 1.00 11.63 204 PHE A C 1
ATOM 3294 O O . PHE A 1 205 ? 17.439 53.902 33.410 1.00 11.75 204 PHE A O 1
ATOM 3311 N N . ASP A 1 206 ? 16.230 55.738 33.875 1.00 12.51 205 ASP A N 1
ATOM 3312 C CA . ASP A 1 206 ? 15.761 55.153 35.132 1.00 12.62 205 ASP A CA 1
ATOM 3313 C C . ASP A 1 206 ? 14.881 53.922 34.898 1.00 12.57 205 ASP A C 1
ATOM 3314 O O . ASP A 1 206 ? 14.958 52.952 35.627 1.00 14.30 205 ASP A O 1
ATOM 3323 N N . ALA A 1 207 ? 14.069 53.964 33.823 1.00 15.12 206 ALA A N 1
ATOM 3324 C CA . ALA A 1 207 ? 13.190 52.834 33.518 1.00 15.00 206 ALA A CA 1
ATOM 3325 C C . ALA A 1 207 ? 13.985 51.569 33.233 1.00 13.62 206 ALA A C 1
ATOM 3326 O O . ALA A 1 207 ? 13.624 50.470 33.647 1.00 14.59 206 ALA A O 1
ATOM 3333 N N . THR A 1 208 ? 15.087 51.740 32.497 1.00 12.81 207 THR A N 1
ATOM 3334 C CA . THR A 1 208 ? 15.886 50.593 32.090 1.00 12.50 207 THR A CA 1
ATOM 3335 C C . THR A 1 208 ? 16.726 50.046 33.239 1.00 11.24 207 THR A C 1
ATOM 3336 O O . THR A 1 208 ? 16.878 48.838 33.380 1.00 12.25 207 THR A O 1
ATOM 3347 N N . TRP A 1 209 ? 17.237 50.925 34.093 1.00 11.59 208 TRP A N 1
ATOM 3348 C CA . TRP A 1 209 ? 17.911 50.490 35.323 1.00 10.36 208 TRP A CA 1
ATOM 3349 C C . TRP A 1 209 ? 16.930 49.653 36.143 1.00 11.00 208 TRP A C 1
ATOM 3350 O O . TRP A 1 209 ? 17.247 48.584 36.648 1.00 11.79 208 TRP A O 1
ATOM 3371 N N . ALA A 1 210 ? 15.689 50.173 36.332 1.00 12.09 209 ALA A N 1
ATOM 3372 C CA . ALA A 1 210 ? 14.675 49.437 37.103 1.00 13.47 209 ALA A CA 1
ATOM 3373 C C . ALA A 1 210 ? 14.353 48.091 36.483 1.00 14.05 209 ALA A C 1
ATOM 3374 O O . ALA A 1 210 ? 14.238 47.069 37.172 1.00 14.99 209 ALA A O 1
ATOM 3381 N N . THR A 1 211 ? 14.213 48.052 35.161 1.00 14.48 210 THR A N 1
ATOM 3382 C CA . THR A 1 211 ? 13.963 46.778 34.495 1.00 15.55 210 THR A CA 1
ATOM 3383 C C . THR A 1 211 ? 15.112 45.806 34.679 1.00 13.61 210 THR A C 1
ATOM 3384 O O . THR A 1 211 ? 14.897 44.626 34.943 1.00 13.57 210 THR A O 1
ATOM 3395 N N . ALA A 1 212 ? 16.353 46.286 34.566 1.00 12.28 211 ALA A N 1
ATOM 3396 C CA . ALA A 1 212 ? 17.508 45.413 34.694 1.00 12.08 211 ALA A CA 1
ATOM 3397 C C . ALA A 1 212 ? 17.553 44.822 36.074 1.00 11.26 211 ALA A C 1
ATOM 3398 O O . ALA A 1 212 ? 17.856 43.659 36.261 1.00 11.65 211 ALA A O 1
ATOM 3405 N N . ARG A 1 213 ? 17.319 45.663 37.072 1.00 11.24 212 ARG A N 1
ATOM 3406 C CA . ARG A 1 213 ? 17.334 45.189 38.476 1.00 10.28 212 ARG A CA 1
ATOM 3407 C C . ARG A 1 213 ? 16.211 44.173 38.721 1.00 11.08 212 ARG A C 1
ATOM 3408 O O . ARG A 1 213 ? 16.449 43.122 39.329 1.00 12.22 212 ARG A O 1
ATOM 3429 N N . GLU A 1 214 ? 14.995 44.460 38.244 1.00 11.73 213 GLU A N 1
ATOM 3430 C CA . GLU A 1 214 ? 13.851 43.577 38.460 1.00 12.93 213 GLU A CA 1
ATOM 3431 C C . GLU A 1 214 ? 14.044 42.250 37.738 1.00 12.11 213 GLU A C 1
ATOM 3432 O O . GLU A 1 214 ? 13.762 41.181 38.297 1.00 13.25 213 GLU A O 1
ATOM 3446 N N . VAL A 1 215 ? 14.517 42.290 36.497 1.00 12.56 214 VAL A N 1
ATOM 3447 C CA . VAL A 1 215 ? 14.789 41.067 35.765 1.00 12.94 214 VAL A CA 1
ATOM 3448 C C . VAL A 1 215 ? 15.878 40.239 36.461 1.00 11.31 214 VAL A C 1
ATOM 3449 O O . VAL A 1 215 ? 15.778 39.027 36.588 1.00 12.57 214 VAL A O 1
ATOM 3462 N N . THR A 1 216 ? 16.933 40.917 36.913 1.00 11.36 215 THR A N 1
ATOM 3463 C CA . THR A 1 216 ? 18.031 40.190 37.607 1.00 11.22 215 THR A CA 1
ATOM 3464 C C . THR A 1 216 ? 17.511 39.430 38.804 1.00 11.36 215 THR A C 1
ATOM 3465 O O . THR A 1 216 ? 17.800 38.262 38.984 1.00 11.58 215 THR A O 1
ATOM 3476 N N . LEU A 1 217 ? 16.750 40.137 39.651 1.00 10.71 216 LEU A N 1
ATOM 3477 C CA . LEU A 1 217 ? 16.295 39.540 40.911 1.00 11.55 216 LEU A CA 1
ATOM 3478 C C . LEU A 1 217 ? 15.254 38.452 40.637 1.00 11.76 216 LEU A C 1
ATOM 3479 O O . LEU A 1 217 ? 15.325 37.389 41.249 1.00 12.43 216 LEU A O 1
ATOM 3495 N N . LYS A 1 218 ? 14.266 38.714 39.764 1.00 11.87 217 LYS A N 1
ATOM 3496 C CA . LYS A 1 218 ? 13.235 37.704 39.513 1.00 12.92 217 LYS A CA 1
ATOM 3497 C C . LYS A 1 218 ? 13.822 36.469 38.862 1.00 12.49 217 LYS A C 1
ATOM 3498 O O . LYS A 1 218 ? 13.459 35.352 39.207 1.00 13.93 217 LYS A O 1
ATOM 3517 N N . THR A 1 219 ? 14.735 36.640 37.905 1.00 12.41 218 THR A N 1
ATOM 3518 C CA . THR A 1 219 ? 15.317 35.491 37.243 1.00 12.13 218 THR A CA 1
ATOM 3519 C C . THR A 1 219 ? 16.223 34.716 38.198 1.00 12.03 218 THR A C 1
ATOM 3520 O O . THR A 1 219 ? 16.186 33.473 38.198 1.00 12.62 218 THR A O 1
ATOM 3531 N N . PHE A 1 220 ? 17.033 35.415 38.987 1.00 10.89 219 PHE A N 1
ATOM 3532 C CA . PHE A 1 220 ? 17.841 34.696 39.987 1.00 12.01 219 PHE A CA 1
ATOM 3533 C C . PHE A 1 220 ? 16.946 33.860 40.898 1.00 11.73 219 PHE A C 1
ATOM 3534 O O . PHE A 1 220 ? 17.238 32.726 41.185 1.00 12.30 219 PHE A O 1
ATOM 3551 N N . ALA A 1 221 ? 15.867 34.468 41.401 1.00 11.48 220 ALA A N 1
ATOM 3552 C CA . ALA A 1 221 ? 15.011 33.811 42.362 1.00 12.88 220 ALA A CA 1
ATOM 3553 C C . ALA A 1 221 ? 14.215 32.670 41.781 1.00 12.81 220 ALA A C 1
ATOM 3554 O O . ALA A 1 221 ? 13.961 31.706 42.500 1.00 14.83 220 ALA A O 1
ATOM 3561 N N . GLU A 1 222 ? 13.793 32.789 40.520 1.00 13.30 221 GLU A N 1
ATOM 3562 C CA . GLU A 1 222 ? 12.860 31.820 39.965 1.00 14.51 221 GLU A CA 1
ATOM 3563 C C . GLU A 1 222 ? 13.509 30.798 39.053 1.00 14.58 221 GLU A C 1
ATOM 3564 O O . GLU A 1 222 ? 12.887 29.747 38.809 1.00 16.61 221 GLU A O 1
ATOM 3576 N N . ASP A 1 223 ? 14.711 31.020 38.517 1.00 13.51 222 ASP A N 1
ATOM 3577 C CA . ASP A 1 223 ? 15.341 30.022 37.629 1.00 13.46 222 ASP A CA 1
ATOM 3578 C C . ASP A 1 223 ? 15.894 28.876 38.445 1.00 13.18 222 ASP A C 1
ATOM 3579 O O . ASP A 1 223 ? 16.722 29.081 39.323 1.00 15.73 222 ASP A O 1
ATOM 3588 N N . ASN A 1 224 ? 15.500 27.658 38.085 1.00 14.07 223 ASN A N 1
ATOM 3589 C CA . ASN A 1 224 ? 16.130 26.471 38.673 1.00 13.52 223 ASN A CA 1
ATOM 3590 C C . ASN A 1 224 ? 17.390 26.266 37.858 1.00 13.73 223 ASN A C 1
ATOM 3591 O O . ASN A 1 224 ? 17.392 25.719 36.762 1.00 15.94 223 ASN A O 1
ATOM 3602 N N . SER A 1 225 ? 18.456 26.829 38.366 1.00 12.63 224 SER A N 1
ATOM 3603 C CA . SER A 1 225 ? 19.614 27.161 37.561 1.00 12.27 224 SER A CA 1
ATOM 3604 C C . SER A 1 225 ? 20.483 25.971 37.172 1.00 11.88 224 SER A C 1
ATOM 3605 O O . SER A 1 225 ? 20.943 25.210 38.029 1.00 12.61 224 SER A O 1
ATOM 3613 N N . ALA A 1 226 ? 20.783 25.801 35.889 1.00 11.19 225 ALA A N 1
ATOM 3614 C CA . ALA A 1 226 ? 21.657 24.771 35.390 1.00 11.54 225 ALA A CA 1
ATOM 3615 C C . ALA A 1 226 ? 23.148 25.130 35.521 1.00 10.82 225 ALA A C 1
ATOM 3616 O O . ALA A 1 226 ? 24.031 24.245 35.487 1.00 11.20 225 ALA A O 1
ATOM 3623 N N . SER A 1 227 ? 23.448 26.410 35.667 1.00 10.82 226 SER A N 1
ATOM 3624 C CA . SER A 1 227 ? 24.794 26.979 35.771 1.00 10.33 226 SER A CA 1
ATOM 3625 C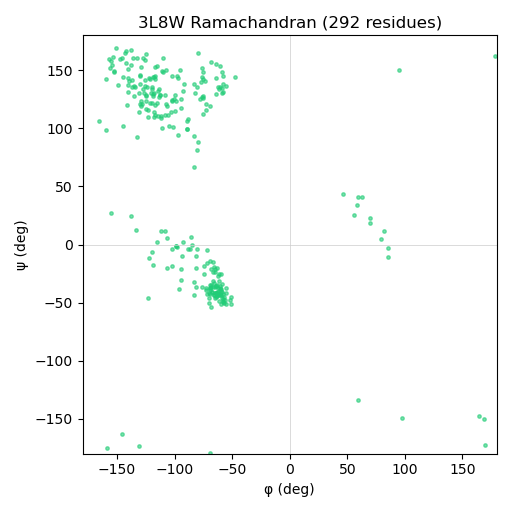 C . SER A 1 227 ? 24.635 28.479 35.876 1.00 9.97 226 SER A C 1
ATOM 3626 O O . SER A 1 227 ? 23.591 29.056 35.517 1.00 10.47 226 SER A O 1
ATOM 3634 N N . VAL A 1 228 ? 25.681 29.138 36.333 1.00 10.16 227 VAL A N 1
ATOM 3635 C CA . VAL A 1 228 ? 25.721 30.614 36.319 1.00 9.65 227 VAL A CA 1
ATOM 3636 C C . VAL A 1 228 ? 25.578 31.108 34.864 1.00 9.21 227 VAL A C 1
ATOM 3637 O O . VAL A 1 228 ? 24.821 32.030 34.606 1.00 10.07 227 VAL A O 1
ATOM 3650 N N . GLN A 1 229 ? 26.282 30.448 33.964 1.00 9.41 228 GLN A N 1
ATOM 3651 C CA . GLN A 1 229 ? 26.230 30.763 32.538 1.00 9.89 228 GLN A CA 1
ATOM 3652 C C . GLN A 1 229 ? 24.792 30.828 32.021 1.00 10.28 228 GLN A C 1
ATOM 3653 O O . GLN A 1 229 ? 24.366 31.792 31.360 1.00 10.71 228 GLN A O 1
ATOM 3667 N N . ALA A 1 230 ? 23.920 29.857 32.232 1.00 11.02 229 ALA A N 1
ATOM 3668 C CA . ALA A 1 230 ? 22.602 29.657 31.720 1.00 11.60 229 ALA A CA 1
ATOM 3669 C C . ALA A 1 230 ? 21.688 30.692 32.341 1.00 11.32 229 ALA A C 1
ATOM 3670 O O . ALA A 1 230 ? 20.849 31.285 31.651 1.00 12.99 229 ALA A O 1
ATOM 3677 N N . THR A 1 231 ? 21.856 30.937 33.638 1.00 11.28 230 THR A N 1
ATOM 3678 C CA . THR A 1 231 ? 20.968 31.873 34.304 1.00 11.22 230 THR A CA 1
ATOM 3679 C C . THR A 1 231 ? 21.274 33.305 33.871 1.00 10.22 230 THR A C 1
ATOM 3680 O O . THR A 1 231 ? 20.341 34.085 33.603 1.00 10.91 230 THR A O 1
ATOM 3691 N N . MET A 1 232 ? 22.557 33.670 33.783 1.00 10.30 231 MET A N 1
ATOM 3692 C CA . MET A 1 232 ? 22.901 35.032 33.376 1.00 10.69 231 MET A CA 1
ATOM 3693 C C . MET A 1 232 ? 22.442 35.324 31.957 1.00 10.27 231 MET A C 1
ATOM 3694 O O . MET A 1 232 ? 22.000 36.440 31.649 1.00 10.92 231 MET A O 1
ATOM 3719 N N . TYR A 1 233 ? 22.477 34.332 31.067 1.00 11.43 232 TYR A N 1
ATOM 3720 C CA . TYR A 1 233 ? 22.030 34.559 29.686 1.00 11.10 232 TYR A CA 1
ATOM 3721 C C . TYR A 1 233 ? 20.534 34.895 29.690 1.00 11.12 232 TYR A C 1
ATOM 3722 O O . TYR A 1 233 ? 20.069 35.772 28.925 1.00 12.19 232 TYR A O 1
ATOM 3740 N N . LYS A 1 234 ? 19.733 34.169 30.510 1.00 11.73 233 LYS A N 1
ATOM 3741 C CA . LYS A 1 234 ? 18.283 34.476 30.550 1.00 12.69 233 LYS A CA 1
ATOM 3742 C C . LYS A 1 234 ? 18.013 35.889 30.990 1.00 12.40 233 LYS A C 1
ATOM 3743 O O . LYS A 1 234 ? 17.113 36.581 30.499 1.00 13.86 233 LYS A O 1
ATOM 3762 N N . MET A 1 235 ? 18.795 36.386 31.955 1.00 11.78 234 MET A N 1
ATOM 3763 C CA . MET A 1 235 ? 18.650 37.776 32.389 1.00 11.86 234 MET A CA 1
ATOM 3764 C C . MET A 1 235 ? 18.897 38.725 31.228 1.00 12.15 234 MET A C 1
ATOM 3765 O O . MET A 1 235 ? 18.115 39.632 30.960 1.00 12.81 234 MET A O 1
ATOM 3779 N N . ALA A 1 236 ? 20.039 38.504 30.563 1.00 11.72 235 ALA A N 1
ATOM 3780 C CA . ALA A 1 236 ? 20.462 39.418 29.497 1.00 12.05 235 ALA A CA 1
ATOM 3781 C C . ALA A 1 236 ? 19.419 39.449 28.378 1.00 13.74 235 ALA A C 1
ATOM 3782 O O . ALA A 1 236 ? 19.066 40.501 27.832 1.00 13.87 235 ALA A O 1
ATOM 3789 N N . GLU A 1 237 ? 18.901 38.277 27.999 1.00 13.19 236 GLU A N 1
ATOM 3790 C CA . GLU A 1 237 ? 17.968 38.241 26.859 1.00 16.26 236 GLU A CA 1
ATOM 3791 C C . GLU A 1 237 ? 16.674 38.980 27.220 1.00 14.51 236 GLU A C 1
ATOM 3792 O O . GLU A 1 237 ? 16.093 39.678 26.364 1.00 16.26 236 GLU A O 1
ATOM 3804 N N . GLN A 1 238 ? 16.215 38.888 28.457 1.00 15.43 237 GLN A N 1
ATOM 3805 C CA . GLN A 1 238 ? 14.985 39.593 28.823 1.00 16.05 237 GLN A CA 1
ATOM 3806 C C . GLN A 1 238 ? 15.174 41.097 28.832 1.00 15.24 237 GLN A C 1
ATOM 3807 O O . GLN A 1 238 ? 14.266 41.860 28.435 1.00 17.39 237 GLN A O 1
ATOM 3821 N N . ILE A 1 239 ? 16.339 41.565 29.277 1.00 14.41 238 ILE A N 1
ATOM 3822 C CA . ILE A 1 239 ? 16.598 43.010 29.295 1.00 14.67 238 ILE A CA 1
ATOM 3823 C C . ILE A 1 239 ? 16.643 43.529 27.859 1.00 13.95 238 ILE A C 1
ATOM 3824 O O . ILE A 1 239 ? 16.043 44.562 27.547 1.00 14.70 238 ILE A O 1
ATOM 3840 N N . LEU A 1 240 ? 17.314 42.799 26.966 1.00 13.96 239 LEU A N 1
ATOM 3841 C CA . LEU A 1 240 ? 17.337 43.247 25.572 1.00 14.20 239 LEU A CA 1
ATOM 3842 C C . LEU A 1 240 ? 15.955 43.323 24.969 1.00 14.70 239 LEU A C 1
ATOM 3843 O O . LEU A 1 240 ? 15.654 44.199 24.151 1.00 17.40 239 LEU A O 1
ATOM 3859 N N . ALA A 1 241 ? 15.084 42.380 25.315 1.00 15.09 240 ALA A N 1
ATOM 3860 C CA . ALA A 1 241 ? 13.731 42.333 24.777 1.00 16.54 240 ALA A CA 1
ATOM 3861 C C . ALA A 1 241 ? 12.868 43.492 25.264 1.00 16.83 240 ALA A C 1
ATOM 3862 O O . ALA A 1 241 ? 11.878 43.811 24.599 1.00 23.52 240 ALA A O 1
ATOM 3869 N N . ARG A 1 242 ? 13.228 44.124 26.371 1.00 15.79 241 ARG A N 1
ATOM 3870 C CA . ARG A 1 242 ? 12.431 45.184 26.972 1.00 17.77 241 ARG A CA 1
ATOM 3871 C C . ARG A 1 242 ? 12.956 46.582 26.710 1.00 18.54 241 ARG A C 1
ATOM 3872 O O . ARG A 1 242 ? 12.265 47.522 27.088 1.00 25.32 241 ARG A O 1
ATOM 3893 N N . GLN A 1 243 ? 14.090 46.752 26.060 1.00 16.46 242 GLN A N 1
ATOM 3894 C CA . GLN A 1 243 ? 14.598 48.080 25.703 1.00 16.13 242 GLN A CA 1
ATOM 3895 C C . GLN A 1 243 ? 15.320 48.058 24.363 1.00 15.32 242 GLN A C 1
ATOM 3896 O O . GLN A 1 243 ? 16.469 47.629 24.245 1.00 15.43 242 GLN A O 1
ATOM 3910 N N . GLN A 1 244 ? 14.639 48.523 23.328 1.00 17.40 243 GLN A N 1
ATOM 3911 C CA . GLN A 1 244 ? 15.182 48.490 21.989 1.00 18.77 243 GLN A CA 1
ATOM 3912 C C . GLN A 1 244 ? 16.399 49.370 21.873 1.00 15.96 243 GLN A C 1
ATOM 3913 O O . GLN A 1 244 ? 17.172 49.119 20.933 1.00 18.38 243 GLN A O 1
ATOM 3930 N N . LEU A 1 245 ? 16.599 50.386 22.703 1.00 15.34 244 LEU A N 1
ATOM 3931 C CA . LEU A 1 245 ? 17.715 51.306 22.518 1.00 14.65 244 LEU A CA 1
ATOM 3932 C C . LEU A 1 245 ? 19.042 50.822 23.133 1.00 14.67 244 LEU A C 1
ATOM 3933 O O . LEU A 1 245 ? 20.087 51.472 23.035 1.00 17.16 244 LEU A O 1
ATOM 3949 N N . ILE A 1 246 ? 19.049 49.671 23.760 1.00 14.23 245 ILE A N 1
ATOM 3950 C CA . ILE A 1 246 ? 20.351 49.055 24.190 1.00 14.43 245 ILE A CA 1
ATOM 3951 C C . ILE A 1 246 ? 20.764 48.048 23.133 1.00 13.33 245 ILE A C 1
ATOM 3952 O O . ILE A 1 246 ? 19.938 47.320 22.545 1.00 16.35 245 ILE A O 1
ATOM 3968 N N . GLU A 1 247 ? 22.069 48.008 22.922 1.00 12.11 246 GLU A N 1
ATOM 3969 C CA . GLU A 1 247 ? 22.664 47.076 21.965 1.00 13.81 246 GLU A CA 1
ATOM 3970 C C . GLU A 1 247 ? 23.176 45.808 22.554 1.00 12.93 246 GLU A C 1
ATOM 3971 O O . GLU A 1 247 ? 23.063 44.734 21.928 1.00 13.94 246 GLU A O 1
ATOM 3983 N N . THR A 1 248 ? 23.772 45.873 23.753 1.00 12.67 247 THR A N 1
ATOM 3984 C CA . THR A 1 248 ? 24.315 44.674 24.419 1.00 11.88 247 THR A CA 1
ATOM 3985 C C . THR A 1 248 ? 24.051 44.776 25.930 1.00 11.65 247 THR A C 1
ATOM 3986 O O . THR A 1 248 ? 23.918 45.869 26.487 1.00 12.15 247 THR A O 1
ATOM 3997 N N . VAL A 1 249 ? 24.026 43.622 26.537 1.00 11.75 248 VAL A N 1
ATOM 3998 C CA . VAL A 1 249 ? 23.983 43.461 27.999 1.00 11.17 248 VAL A CA 1
ATOM 3999 C C . VAL A 1 249 ? 25.147 42.532 28.385 1.00 11.37 248 VAL A C 1
ATOM 4000 O O . VAL A 1 249 ? 25.309 41.473 27.789 1.00 13.12 248 VAL A O 1
ATOM 4013 N N . GLU A 1 250 ? 25.942 42.949 29.375 1.00 10.82 249 GLU A N 1
ATOM 4014 C CA . GLU A 1 250 ? 27.087 42.186 29.859 1.00 11.37 249 GLU A CA 1
ATOM 4015 C C . GLU A 1 250 ? 26.868 41.879 31.328 1.00 10.37 249 GLU A C 1
ATOM 4016 O O . GLU A 1 250 ? 26.479 42.747 32.097 1.00 13.51 249 GLU A O 1
ATOM 4028 N N . TYR A 1 251 ? 27.130 40.663 31.740 1.00 9.84 250 TYR A N 1
ATOM 4029 C CA . TYR A 1 251 ? 27.182 40.292 33.149 1.00 9.44 250 TYR A CA 1
ATOM 4030 C C . TYR A 1 251 ? 28.590 39.790 33.461 1.00 9.16 250 TYR A C 1
ATOM 4031 O O . TYR A 1 251 ? 29.245 39.084 32.668 1.00 10.42 250 TYR A O 1
ATOM 4049 N N . SER A 1 252 ? 29.024 40.112 34.682 1.00 9.09 251 SER A N 1
ATOM 4050 C CA . SER A 1 252 ? 30.229 39.550 35.277 1.00 9.07 251 SER A CA 1
ATOM 4051 C C . SER A 1 252 ? 29.856 39.081 36.686 1.00 9.42 251 SER A C 1
ATOM 4052 O O . SER A 1 252 ? 29.470 39.922 37.515 1.00 10.24 251 SER A O 1
ATOM 4060 N N . LEU A 1 253 ? 29.906 37.771 36.917 1.00 9.12 252 LEU A N 1
ATOM 4061 C CA . LEU A 1 253 ? 29.367 37.182 38.128 1.00 8.81 252 LEU A CA 1
ATOM 4062 C C . LEU A 1 253 ? 30.423 36.276 38.753 1.00 8.56 252 LEU A C 1
ATOM 4063 O O . LEU A 1 253 ? 30.809 35.272 38.159 1.00 9.51 252 LEU A O 1
ATOM 4079 N N . PRO A 1 254 ? 30.847 36.577 39.986 1.00 8.14 253 PRO A N 1
ATOM 4080 C CA . PRO A 1 254 ? 31.618 35.571 40.741 1.00 8.34 253 PRO A CA 1
ATOM 4081 C C . PRO A 1 254 ? 30.691 34.494 41.238 1.00 8.66 253 PRO A C 1
ATOM 4082 O O . PRO A 1 254 ? 29.523 34.700 41.591 1.00 11.14 253 PRO A O 1
ATOM 4093 N N . ASN A 1 255 ? 31.246 33.271 41.337 1.00 8.24 254 ASN A N 1
ATOM 4094 C CA . ASN A 1 255 ? 30.570 32.172 42.000 1.00 7.85 254 ASN A CA 1
ATOM 4095 C C . ASN A 1 255 ? 31.236 32.072 43.384 1.00 7.69 254 ASN A C 1
ATOM 4096 O O . ASN A 1 255 ? 32.378 31.643 43.472 1.00 8.28 254 ASN A O 1
ATOM 4107 N N . LYS A 1 256 ? 30.524 32.616 44.385 1.00 7.59 255 LYS A N 1
ATOM 4108 C CA . LYS A 1 256 ? 31.091 32.767 45.746 1.00 8.14 255 LYS A CA 1
ATOM 4109 C C . LYS A 1 256 ? 30.744 31.459 46.459 1.00 7.59 255 LYS A C 1
ATOM 4110 O O . LYS A 1 256 ? 29.589 31.262 46.896 1.00 8.62 255 LYS A O 1
ATOM 4129 N N . HIS A 1 257 ? 31.720 30.558 46.523 1.00 7.89 256 HIS A N 1
ATOM 4130 C CA . HIS A 1 257 ? 31.422 29.156 46.878 1.00 8.63 256 HIS A CA 1
ATOM 4131 C C . HIS A 1 257 ? 31.097 28.994 48.362 1.00 8.23 256 HIS A C 1
ATOM 4132 O O . HIS A 1 257 ? 31.759 29.608 49.219 1.00 8.85 256 HIS A O 1
ATOM 4146 N N . TYR A 1 258 ? 30.120 28.143 48.660 1.00 8.77 257 TYR A N 1
ATOM 4147 C CA . TYR A 1 258 ? 29.767 27.700 50.011 1.00 8.78 257 TYR A CA 1
ATOM 4148 C C . TYR A 1 258 ? 30.008 26.194 50.028 1.00 9.17 257 TYR A C 1
ATOM 4149 O O . TYR A 1 258 ? 29.318 25.455 49.304 1.00 11.61 257 TYR A O 1
ATOM 4167 N N . PHE A 1 259 ? 31.011 25.738 50.771 1.00 9.36 258 PHE A N 1
ATOM 4168 C CA . PHE A 1 259 ? 31.390 24.326 50.771 1.00 10.34 258 PHE A CA 1
ATOM 4169 C C . PHE A 1 259 ? 30.656 23.562 51.878 1.00 10.31 258 PHE A C 1
ATOM 4170 O O . PHE A 1 259 ? 30.528 24.008 53.015 1.00 9.65 258 PHE A O 1
ATOM 4187 N N . GLU A 1 260 ? 30.199 22.358 51.503 1.00 11.20 259 GLU A N 1
ATOM 4188 C CA . GLU A 1 260 ? 29.717 21.423 52.505 1.00 11.70 259 GLU A CA 1
ATOM 4189 C C . GLU A 1 260 ? 30.858 21.102 53.485 1.00 11.61 259 GLU A C 1
ATOM 4190 O O . GLU A 1 260 ? 32.047 21.163 53.153 1.00 12.47 259 GLU A O 1
ATOM 4202 N N . ILE A 1 261 ? 30.487 20.742 54.705 1.00 11.43 260 ILE A N 1
ATOM 4203 C CA . ILE A 1 261 ? 31.435 20.363 55.751 1.00 11.23 260 ILE A CA 1
ATOM 4204 C C . ILE A 1 261 ? 31.088 18.952 56.254 1.00 11.50 260 ILE A C 1
ATOM 4205 O O . ILE A 1 261 ? 30.038 18.712 56.861 1.00 12.86 260 ILE A O 1
ATOM 4221 N N . ASP A 1 262 ? 31.942 18.001 55.921 1.00 13.43 261 ASP A N 1
ATOM 4222 C CA . ASP A 1 262 ? 31.785 16.621 56.363 1.00 14.44 261 ASP A CA 1
ATOM 4223 C C . ASP A 1 262 ? 32.126 16.555 57.864 1.00 14.15 261 ASP A C 1
ATOM 4224 O O . ASP A 1 262 ? 33.279 16.852 58.209 1.00 16.87 261 ASP A O 1
ATOM 4233 N N . LEU A 1 263 ? 31.143 16.216 58.678 1.00 13.49 262 LEU A N 1
ATOM 4234 C CA . LEU A 1 263 ? 31.320 16.100 60.117 1.00 14.49 262 LEU A CA 1
ATOM 4235 C C . LEU A 1 263 ? 31.201 14.665 60.583 1.00 14.54 262 LEU A C 1
ATOM 4236 O O . LEU A 1 263 ? 31.143 14.393 61.783 1.00 15.31 262 LEU A O 1
ATOM 4252 N N . SER A 1 264 ? 31.195 13.702 59.654 1.00 15.14 263 SER A N 1
ATOM 4253 C CA . SER A 1 264 ? 30.879 12.322 60.051 1.00 16.77 263 SER A CA 1
ATOM 4254 C C . SER A 1 264 ? 32.016 11.707 60.860 1.00 16.64 263 SER A C 1
ATOM 4255 O O . SER A 1 264 ? 31.749 10.716 61.533 1.00 19.49 263 SER A O 1
ATOM 4263 N N . TRP A 1 265 ? 33.220 12.271 60.852 1.00 17.21 264 TRP A N 1
ATOM 4264 C CA . TRP A 1 265 ? 34.327 11.887 61.723 1.00 17.04 264 TRP A CA 1
ATOM 4265 C C . TRP A 1 265 ? 34.037 12.198 63.182 1.00 16.75 264 TRP A C 1
ATOM 4266 O O . TRP A 1 265 ? 34.769 11.657 64.044 1.00 18.15 264 TRP A O 1
ATOM 4287 N N . HIS A 1 266 ? 33.024 13.017 63.472 1.00 15.67 265 HIS A N 1
ATOM 4288 C CA . HIS A 1 266 ? 32.617 13.397 64.819 1.00 14.22 265 HIS A CA 1
ATOM 4289 C C . HIS A 1 266 ? 31.271 12.787 65.164 1.00 15.90 265 HIS A C 1
ATOM 4290 O O . HIS A 1 266 ? 30.224 13.281 64.735 1.00 15.79 265 HIS A O 1
ATOM 4304 N N . LYS A 1 267 ? 31.283 11.700 65.906 1.00 18.81 266 LYS A N 1
ATOM 4305 C CA . LYS A 1 267 ? 30.074 11.050 66.415 1.00 21.69 266 LYS A CA 1
ATOM 4306 C C . LYS A 1 267 ? 29.118 10.692 65.271 1.00 22.21 266 LYS A C 1
ATOM 4307 O O . LYS A 1 267 ? 27.904 10.612 65.504 1.00 26.83 266 LYS A O 1
ATOM 4326 N N . GLY A 1 268 ? 29.612 10.494 64.048 1.00 20.20 267 GLY A N 1
ATOM 4327 C CA . GLY A 1 268 ? 28.741 10.118 62.938 1.00 21.26 267 GLY A CA 1
ATOM 4328 C C . GLY A 1 268 ? 27.792 11.221 62.478 1.00 19.32 267 GLY A C 1
ATOM 4329 O O . GLY A 1 268 ? 26.792 10.955 61.781 1.00 20.10 267 GLY A O 1
ATOM 4333 N N . LEU A 1 269 ? 28.083 12.473 62.835 1.00 17.35 268 LEU A N 1
ATOM 4334 C CA . LEU A 1 269 ? 27.172 13.546 62.472 1.00 16.56 268 LEU A CA 1
ATOM 4335 C C . LEU A 1 269 ? 27.015 13.655 60.945 1.00 15.60 268 LEU A C 1
ATOM 4336 O O . LEU A 1 269 ? 28.020 13.640 60.239 1.00 17.89 268 LEU A O 1
ATOM 4352 N N . GLN A 1 270 ? 25.787 13.812 60.510 1.00 16.17 269 GLN A N 1
ATOM 4353 C CA . GLN A 1 270 ? 25.435 13.850 59.103 1.00 17.09 269 GLN A CA 1
ATOM 4354 C C . GLN A 1 270 ? 25.098 15.286 58.669 1.00 16.41 269 GLN A C 1
ATOM 4355 O O . GLN A 1 270 ? 24.118 15.869 59.121 1.00 16.58 269 GLN A O 1
ATOM 4369 N N . ASN A 1 271 ? 26.008 15.810 57.835 1.00 14.62 270 ASN A N 1
ATOM 4370 C CA . ASN A 1 271 ? 25.908 17.194 57.393 1.00 12.93 270 ASN A CA 1
ATOM 4371 C C . ASN A 1 271 ? 26.210 17.357 55.913 1.00 12.56 270 ASN A C 1
ATOM 4372 O O . ASN A 1 271 ? 26.654 18.427 55.502 1.00 13.02 270 ASN A O 1
ATOM 4383 N N . THR A 1 272 ? 26.030 16.307 55.142 1.00 15.11 271 THR A N 1
ATOM 4384 C CA . THR A 1 272 ? 26.257 16.385 53.681 1.00 14.91 271 THR A C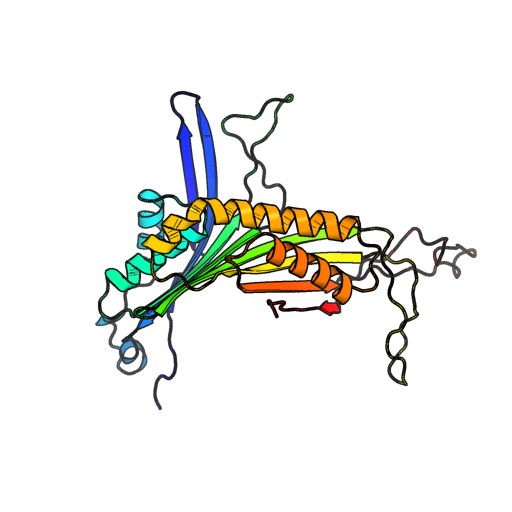A 1
ATOM 4385 C C . THR A 1 272 ? 24.980 15.933 52.982 1.00 15.78 271 THR A C 1
ATOM 4386 O O . THR A 1 272 ? 24.060 15.310 53.536 1.00 17.13 271 THR A O 1
ATOM 4397 N N . GLY A 1 273 ? 24.942 16.273 51.700 1.00 18.97 272 GLY A N 1
ATOM 4398 C CA . GLY A 1 273 ? 23.809 15.849 50.884 1.00 20.55 272 GLY A CA 1
ATOM 4399 C C . GLY A 1 273 ? 22.498 16.378 51.450 1.00 21.45 272 GLY A C 1
ATOM 4400 O O . GLY A 1 273 ? 22.369 17.551 51.815 1.00 20.93 272 GLY A O 1
ATOM 4404 N N . LYS A 1 274 ? 21.473 15.537 51.558 1.00 21.28 273 LYS A N 1
ATOM 4405 C CA . LYS A 1 274 ? 20.163 15.975 52.030 1.00 22.81 273 LYS A CA 1
ATOM 4406 C C . LYS A 1 274 ? 20.236 16.475 53.460 1.00 21.29 273 LYS A C 1
ATOM 4407 O O . LYS A 1 274 ? 19.343 17.208 53.905 1.00 24.62 273 LYS A O 1
ATOM 4426 N N . ASN A 1 275 ? 21.287 16.074 54.173 1.00 18.82 274 ASN A N 1
ATOM 4427 C CA . ASN A 1 275 ? 21.440 16.471 55.571 1.00 18.32 274 ASN A CA 1
ATOM 4428 C C . ASN A 1 275 ? 22.258 17.740 55.750 1.00 16.19 274 ASN A C 1
ATOM 4429 O O . ASN A 1 275 ? 22.516 18.134 56.892 1.00 16.59 274 ASN A O 1
ATOM 4440 N N . ALA A 1 276 ? 22.694 18.369 54.664 1.00 17.61 275 ALA A N 1
ATOM 4441 C CA . ALA A 1 276 ? 23.579 19.525 54.745 1.00 16.03 275 ALA A CA 1
ATOM 4442 C C . ALA A 1 276 ? 22.831 20.728 55.326 1.00 15.23 275 ALA A C 1
ATOM 4443 O O . ALA A 1 276 ? 21.874 21.206 54.741 1.00 17.68 275 ALA A O 1
ATOM 4450 N N . GLU A 1 277 ? 23.312 21.220 56.454 1.00 14.45 276 GLU A N 1
ATOM 4451 C CA . GLU A 1 277 ? 22.745 22.341 57.184 1.00 12.86 276 GLU A CA 1
ATOM 4452 C C . GLU A 1 277 ? 23.792 23.440 57.366 1.00 10.81 276 GLU A C 1
ATOM 4453 O O . GLU A 1 277 ? 23.470 24.606 57.198 1.00 11.74 276 GLU A O 1
ATOM 4465 N N . VAL A 1 278 ? 25.000 23.081 57.766 1.00 9.93 277 VAL A N 1
ATOM 4466 C CA . VAL A 1 278 ? 26.077 24.045 58.085 1.00 9.40 277 VAL A CA 1
ATOM 4467 C C . VAL A 1 278 ? 27.127 23.979 57.000 1.00 9.47 277 VAL A C 1
ATOM 4468 O O . VAL A 1 278 ? 27.607 22.894 56.648 1.00 10.02 277 VAL A O 1
ATOM 4481 N N . PHE A 1 279 ? 27.493 25.117 56.435 1.00 9.23 278 PHE A N 1
ATOM 4482 C CA . PHE A 1 279 ? 28.442 25.263 55.319 1.00 9.02 278 PHE A CA 1
ATOM 4483 C C . PHE A 1 279 ? 29.550 26.222 55.691 1.00 8.41 278 PHE A C 1
ATOM 4484 O O . PHE A 1 279 ? 29.393 27.091 56.567 1.00 8.89 278 PHE A O 1
ATOM 4501 N N . ALA A 1 280 ? 30.676 26.104 54.983 1.00 8.81 279 ALA A N 1
ATOM 4502 C CA . ALA A 1 280 ? 31.831 26.984 55.096 1.00 9.22 279 ALA A CA 1
ATOM 4503 C C . ALA A 1 280 ? 31.880 27.907 53.902 1.00 8.54 279 ALA A C 1
ATOM 4504 O O . ALA A 1 280 ? 32.289 27.495 52.803 1.00 9.49 279 ALA A O 1
ATOM 4511 N N . PRO A 1 281 ? 31.466 29.166 54.038 1.00 8.41 280 PRO A N 1
ATOM 4512 C CA . PRO A 1 281 ? 31.659 30.136 52.958 1.00 7.98 280 PRO A CA 1
ATOM 4513 C C . PRO A 1 281 ? 33.144 30.297 52.687 1.00 7.97 280 PRO A C 1
ATOM 4514 O O . PRO A 1 281 ? 33.932 30.467 53.604 1.00 8.79 280 PRO A O 1
ATOM 4525 N N . GLN A 1 282 ? 33.511 30.274 51.396 1.00 8.41 281 GLN A N 1
ATOM 4526 C CA . GLN A 1 282 ? 34.901 30.397 50.975 1.00 8.90 281 GLN A CA 1
ATOM 4527 C C . GLN A 1 282 ? 35.192 31.815 50.454 1.00 7.79 281 GLN A C 1
ATOM 4528 O O . GLN A 1 282 ? 34.512 32.271 49.532 1.00 9.36 281 GLN A O 1
ATOM 4542 N N . SER A 1 283 ? 36.171 32.507 51.023 1.00 7.67 282 SER A N 1
ATOM 4543 C CA . SER A 1 283 ? 36.506 33.828 50.562 1.00 8.40 282 SER A CA 1
ATOM 4544 C C . SER A 1 283 ? 37.229 33.828 49.220 1.00 8.24 282 SER A C 1
ATOM 4545 O O . SER A 1 283 ? 37.017 34.715 48.393 1.00 11.68 282 SER A O 1
ATOM 4553 N N . ASP A 1 284 ? 38.108 32.883 49.020 1.00 8.80 283 ASP A N 1
ATOM 4554 C CA . ASP A 1 284 ? 38.860 32.712 47.760 1.00 8.24 283 ASP A CA 1
ATOM 4555 C C . ASP A 1 284 ? 39.267 31.268 47.686 1.00 8.63 283 ASP A C 1
ATOM 4556 O O . ASP A 1 284 ? 39.371 30.581 48.705 1.00 10.21 283 ASP A O 1
ATOM 4565 N N . PRO A 1 285 ? 39.555 30.742 46.492 1.00 7.94 284 PRO A N 1
ATOM 4566 C CA . PRO A 1 285 ? 39.318 31.369 45.171 1.00 7.57 284 PRO A CA 1
ATOM 4567 C C . PRO A 1 285 ? 37.826 31.439 44.897 1.00 7.36 284 PRO A C 1
ATOM 4568 O O . PRO A 1 285 ? 36.940 30.998 45.677 1.00 7.97 284 PRO A O 1
ATOM 4579 N N . ASN A 1 286 ? 37.488 31.987 43.719 1.00 7.66 285 ASN A N 1
ATOM 4580 C CA . ASN A 1 286 ? 36.096 32.057 43.303 1.00 7.60 285 ASN A CA 1
ATOM 4581 C C . ASN A 1 286 ? 36.000 31.863 41.792 1.00 7.86 285 ASN A C 1
ATOM 4582 O O . ASN A 1 286 ? 36.845 32.354 41.047 1.00 8.19 285 ASN A O 1
ATOM 4593 N N . GLY A 1 287 ? 34.936 31.179 41.338 1.00 8.22 286 GLY A N 1
ATOM 4594 C CA . GLY A 1 287 ? 34.669 31.182 39.898 1.00 8.59 286 GLY A CA 1
ATOM 4595 C C . GLY A 1 287 ? 34.352 32.604 39.465 1.00 7.48 286 GLY A C 1
ATOM 4596 O O . GLY A 1 287 ? 33.847 33.430 40.241 1.00 8.35 286 GLY A O 1
ATOM 4600 N N . LEU A 1 288 ? 34.578 32.887 38.191 1.00 7.75 287 LEU A N 1
ATOM 4601 C CA . LEU A 1 288 ? 34.270 34.174 37.605 1.00 8.19 287 LEU A CA 1
ATOM 4602 C C . LEU A 1 288 ? 33.735 33.880 36.185 1.00 7.85 287 LEU A C 1
ATOM 4603 O O . LEU A 1 288 ? 34.438 33.261 35.403 1.00 8.62 287 LEU A O 1
ATOM 4619 N N . ILE A 1 289 ? 32.498 34.307 35.975 1.00 7.82 288 ILE A N 1
ATOM 4620 C CA . ILE A 1 289 ? 31.759 33.971 34.741 1.00 8.19 288 ILE A CA 1
ATOM 4621 C C . ILE A 1 289 ? 31.310 35.258 34.098 1.00 8.07 288 ILE A C 1
ATOM 4622 O O . ILE A 1 289 ? 30.684 36.097 34.729 1.00 8.17 288 ILE A O 1
ATOM 4638 N N . LYS A 1 290 ? 31.634 35.394 32.786 1.00 8.49 289 LYS A N 1
ATOM 4639 C CA . LYS A 1 290 ? 31.333 36.620 32.055 1.00 8.40 289 LYS A CA 1
ATOM 4640 C C . LYS A 1 290 ? 30.628 36.305 30.737 1.00 8.83 289 LYS A C 1
ATOM 4641 O O . LYS A 1 290 ? 30.946 35.301 30.067 1.00 9.38 289 LYS A O 1
ATOM 4660 N N . CYS A 1 291 ? 29.724 37.186 30.329 1.00 9.90 290 CYS A N 1
ATOM 4661 C CA A CYS A 1 291 ? 29.020 37.053 29.036 0.50 10.74 290 CYS A CA 1
ATOM 4662 C CA B CYS A 1 291 ? 29.278 37.111 28.922 0.50 10.80 290 CYS A CA 1
ATOM 4663 C C . CYS A 1 291 ? 28.669 38.448 28.555 1.00 11.27 290 CYS A C 1
ATOM 4664 O O . CYS A 1 291 ? 28.215 39.246 29.358 1.00 15.55 290 CYS A O 1
ATOM 4676 N N . THR A 1 292 ? 28.728 38.694 27.260 1.00 11.85 291 THR A N 1
ATOM 4677 C CA . THR A 1 292 ? 28.155 39.827 26.561 1.00 11.23 291 THR A CA 1
ATOM 4678 C C . THR A 1 292 ? 27.146 39.288 25.542 1.00 10.76 291 THR A C 1
ATOM 4679 O O . THR A 1 292 ? 27.540 38.493 24.701 1.00 11.79 291 THR A O 1
ATOM 4690 N N . VAL A 1 293 ? 25.913 39.735 25.678 1.00 11.00 292 VAL A N 1
ATOM 4691 C CA . VAL A 1 293 ? 24.804 39.269 24.847 1.00 11.39 292 VAL A CA 1
ATOM 4692 C C . VAL A 1 293 ? 24.329 40.437 23.979 1.00 12.47 292 VAL A C 1
ATOM 4693 O O . VAL A 1 293 ? 24.160 41.543 24.481 1.00 12.31 292 VAL A O 1
ATOM 4706 N N . GLY A 1 294 ? 24.136 40.157 22.677 1.00 13.40 293 GLY A N 1
ATOM 4707 C CA . GLY A 1 294 ? 23.637 41.155 21.719 1.00 16.03 293 GLY A CA 1
ATOM 4708 C C . GLY A 1 294 ? 22.496 40.528 20.940 1.00 18.59 293 GLY A C 1
ATOM 4709 O O . GLY A 1 294 ? 22.032 39.430 21.209 1.00 21.05 293 GLY A O 1
ATOM 4713 N N . ARG A 1 295 ? 22.040 41.277 19.942 1.00 23.04 294 ARG A N 1
ATOM 4714 C CA . ARG A 1 295 ? 20.859 40.807 19.186 1.00 26.04 294 ARG A CA 1
ATOM 4715 C C . ARG A 1 295 ? 21.348 40.081 17.958 1.00 28.49 294 ARG A C 1
ATOM 4716 O O . ARG A 1 295 ? 22.418 40.368 17.419 1.00 30.45 294 ARG A O 1
ATOM 4737 N N . SER A 1 296 ? 20.569 39.097 17.503 1.00 34.23 295 SER A N 1
ATOM 4738 C CA . SER A 1 296 ? 21.039 38.416 16.294 1.00 41.46 295 SER A CA 1
ATOM 4739 C C . SER A 1 296 ? 20.676 39.238 15.044 1.00 46.92 295 SER A C 1
ATOM 4740 O O . SER A 1 296 ? 19.750 40.063 15.245 1.00 51.06 295 SER A O 1
#

Organism: Aspergillus flavus (NCBI:txid5059)

Secondary structure (DSSP, 8-state):
---S---EEEEEEEEEEEEE-TTT--EEEEEEEEEEEEEES-HHHHHS--GGG---HHHHHHHHHHHHHHS---SHHHHHHHHHHHHHHH-TTEEEEEEEEEEEP-EEEEETTEEEEEEEE---S-EEEEEEEEETTTEEEEEEEEEEEEEEESSSB-B-S---STT--PPPBSS--EEEEEEEEEEEPPBSSHHHHHHTHHHHHHHHHHHHHHHHHHHHH--BS-HHHHHHHHHHHHHHH-TTEEEEEEEEEE--EEE---TTTTT---SGGG---EEE--S--EEEEEEEE--

GO terms:
  GO:0004846 urate oxidase activity (F, EXP)

Radius of gyration: 23.73 Å; Cα contacts (8 Å, |Δi|>4): 587; chains: 1; bounding box: 55×65×50 Å

Solvent-accessible surface area: 16914 Å² total; per-residue (Å²): 173,92,54,207,90,24,120,36,20,55,85,110,7,167,9,128,58,48,104,120,32,133,179,94,30,59,45,43,18,73,25,9,29,1,19,0,50,0,52,28,84,2,82,44,24,114,71,159,91,45,103,102,24,65,17,48,41,70,44,0,65,68,19,0,99,99,10,5,168,136,32,66,7,56,9,3,0,9,0,0,0,15,0,0,14,62,0,29,131,130,60,139,51,0,81,6,0,24,1,59,0,40,26,37,53,89,56,65,62,100,87,142,71,153,93,49,50,105,32,35,89,76,52,61,107,2,28,35,20,2,73,0,26,4,30,86,86,132,12,2,43,0,77,1,14,0,25,36,14,85,23,87,21,88,66,68,0,39,51,130,58,42,141,108,70,151,186,39,125,103,150,63,37,149,86,50,31,6,4,4,44,0,60,0,25,1,40,1,71,60,0,93,20,36,158,41,0,113,73,32,41,101,67,0,71,57,3,56,34,24,0,60,106,3,1,62,134,12,16,69,120,19,80,1,65,15,6,95,36,6,1,105,83,2,1,80,70,0,10,88,136,24,160,33,0,87,42,0,62,2,21,6,21,19,68,58,72,106,83,55,88,45,51,195,72,185,43,91,110,9,52,52,210,81,26,152,90,54,31,88,56,112,109,113,70,24,99,36,130,43,85,10,39,120,180